Protein AF-A0A378LNE1-F1 (afdb_monomer_lite)

Foldseek 3Di:
DDDDDPPDPPPDPPVVVLVDPVLLVLLLVVLLVVQLPDDLVVLVVLLVVLVVVVCVVPPCPPCPPVVVVVLVCCSPPNPDGRSRSVLVVLQDDDPSQLSSLVSSLVVLLVVCVVDPDNDPNSVSSVVCVPDPVSSVVSSVVSSVVSVVVVVVLVVVLVVLLVVLLVVCLLQLLLDPVQLVQVQDDPVPPPGDRDDSVNSSVVSVVCSVVRPLSVQLVVVLVPDDDDPDDVSVVVNSVVSNVSSVVSSVVSVVVSVVVSVVSVVVPDDDPDDDDDD

Secondary structure (DSSP, 8-state):
------------HHHHHHTSHHHHHHHHHHHHHHHHHS-HHHHHHHHHHHHHHHHHT---TT---HHHHHHHHHHHH----HHHHHHHHHHS-STHHHHHHHHHHHHHHHHHHH-S---HHHHHHHHHHT-HHHHHHHHHHHHHHHHHHHHHHHHHHHHHHHHHHHHHHH-GGGSHHHHHHS---TT-TT--PPPHHHHHHHHHHHGGG-HHHHHHHHHHHHSPPPSSHHHHHHHHHHHHHHHHHHHHHHHHHHHHHHHHHHHTT-----PPPP-

pLDDT: mean 77.59, std 15.63, range [33.31, 95.94]

Sequence (275 aa):
MYAKNQEKVEQNSDDNYLYSNDSLVRFNRWMYKWVDSLKKQEFEKIIQKALSERQQGSWNLFSRDRYSENLYQELKYGNTSNSDILAHIFKSSDSFKPILFNILLQRMITAAYFSKNFDNDAELVIQVSSDDARIRYYSQLLSNYTKVNDQVFCNKIAELQNSQLARLIQTPETNPLYSFFNYNNESRKQAFYLPLDIVLLINQHLGPNNIYYQEAKSLIQLERWPTNENEFQTYKVCITAIVDECINKVIELTRTKVNETKKDASPYVSSPCAP

Organism: NCBI:txid28088

Structure (mmCIF, N/CA/C/O backbone):
data_AF-A0A378LNE1-F1
#
_entry.id   AF-A0A378LNE1-F1
#
loop_
_atom_site.group_PDB
_atom_site.id
_atom_site.type_symbol
_atom_site.label_atom_id
_atom_site.label_alt_id
_atom_site.label_comp_id
_atom_site.label_asym_id
_atom_site.label_entity_id
_atom_site.label_seq_id
_atom_site.pdbx_PDB_ins_code
_atom_site.Cartn_x
_atom_site.Cartn_y
_atom_site.Cartn_z
_atom_site.occupancy
_atom_site.B_iso_or_equiv
_atom_site.auth_seq_id
_atom_site.auth_comp_id
_atom_site.auth_asym_id
_atom_site.auth_atom_id
_atom_site.pdbx_PDB_model_num
ATOM 1 N N . MET A 1 1 ? 20.267 28.890 53.752 1.00 35.84 1 MET A N 1
ATOM 2 C CA . MET A 1 1 ? 20.359 29.295 52.333 1.00 35.84 1 MET A CA 1
ATOM 3 C C . MET A 1 1 ? 21.025 28.163 51.564 1.00 35.84 1 MET A C 1
ATOM 5 O O . MET A 1 1 ? 22.109 27.767 51.955 1.00 35.84 1 MET A O 1
ATOM 9 N N . TYR A 1 2 ? 20.340 27.658 50.533 1.00 35.22 2 TYR A N 1
ATOM 10 C CA . TYR A 1 2 ? 20.808 26.733 49.486 1.00 35.22 2 TYR A CA 1
ATOM 11 C C . TYR A 1 2 ? 21.272 25.317 49.877 1.00 35.22 2 TYR A C 1
ATOM 13 O O . TYR A 1 2 ? 22.451 24.999 49.857 1.00 35.22 2 TYR A O 1
ATOM 21 N N . ALA A 1 3 ? 20.295 24.427 50.056 1.00 33.31 3 ALA A N 1
ATOM 22 C CA . ALA A 1 3 ? 20.391 23.039 49.603 1.00 33.31 3 ALA A CA 1
ATOM 23 C C . ALA A 1 3 ? 19.019 22.678 49.013 1.00 33.31 3 ALA A C 1
ATOM 25 O O . ALA A 1 3 ? 18.107 22.263 49.722 1.00 33.31 3 ALA A O 1
ATOM 26 N N . LYS A 1 4 ? 18.823 23.015 47.734 1.00 39.91 4 LYS A N 1
ATOM 27 C CA . LYS A 1 4 ? 17.565 22.836 47.004 1.00 39.91 4 LYS A CA 1
ATOM 28 C C . LYS A 1 4 ? 17.721 21.609 46.106 1.00 39.91 4 LYS A C 1
ATOM 30 O O . LYS A 1 4 ? 18.468 21.660 45.139 1.00 39.91 4 LYS A O 1
ATOM 35 N N . ASN A 1 5 ? 17.022 20.545 46.483 1.00 38.69 5 ASN A N 1
ATOM 36 C CA . ASN A 1 5 ? 16.383 19.549 45.626 1.00 38.69 5 ASN A CA 1
ATOM 37 C C . ASN A 1 5 ? 17.181 19.080 44.395 1.00 38.69 5 ASN A C 1
ATOM 39 O O . ASN A 1 5 ? 16.961 19.558 43.286 1.00 38.69 5 ASN A O 1
ATOM 43 N N . GLN A 1 6 ? 18.016 18.059 44.591 1.00 35.50 6 GLN A N 1
ATOM 44 C CA . GLN A 1 6 ? 18.322 17.062 43.559 1.00 35.50 6 GLN A CA 1
ATOM 45 C C . GLN A 1 6 ? 17.554 15.767 43.864 1.00 35.50 6 GLN A C 1
ATOM 47 O O . GLN A 1 6 ? 18.133 14.696 44.014 1.00 35.50 6 GLN A O 1
ATOM 52 N N . GLU A 1 7 ? 16.231 15.871 43.989 1.00 40.12 7 GLU A N 1
ATOM 53 C CA . GLU A 1 7 ? 15.357 14.702 43.932 1.00 40.12 7 GLU A CA 1
ATOM 54 C C . GLU A 1 7 ? 14.823 14.547 42.506 1.00 40.12 7 GLU A C 1
ATOM 56 O O . GLU A 1 7 ? 14.111 15.413 42.001 1.00 40.12 7 GLU A O 1
ATOM 61 N N . LYS A 1 8 ? 15.178 13.404 41.905 1.00 43.88 8 LYS A N 1
ATOM 62 C CA . LYS A 1 8 ? 14.529 12.729 40.772 1.00 43.88 8 LYS A CA 1
ATOM 63 C C . LYS A 1 8 ? 14.415 13.503 39.454 1.00 43.88 8 LYS A C 1
ATOM 65 O O . LYS A 1 8 ? 13.377 14.062 39.123 1.00 43.88 8 LYS A O 1
ATOM 70 N N . VAL A 1 9 ? 15.431 13.322 38.611 1.00 41.44 9 VAL A N 1
ATOM 71 C CA . VAL A 1 9 ? 15.235 13.193 37.156 1.00 41.44 9 VAL A CA 1
ATOM 72 C C . VAL A 1 9 ? 15.898 11.888 36.700 1.00 41.44 9 VAL A C 1
ATOM 74 O O . VAL A 1 9 ? 16.835 11.872 35.917 1.00 41.44 9 VAL A O 1
ATOM 77 N N . GLU A 1 10 ? 15.418 10.772 37.244 1.00 38.25 10 GLU A N 1
ATOM 78 C CA . GLU A 1 10 ? 15.420 9.482 36.545 1.00 38.25 10 GLU A CA 1
ATOM 79 C C . GLU A 1 10 ? 13.995 9.292 36.014 1.00 38.25 10 GLU A C 1
ATOM 81 O O . GLU A 1 10 ? 13.195 8.541 36.561 1.00 38.25 10 GLU A O 1
ATOM 86 N N . GLN A 1 11 ? 13.623 10.081 35.005 1.00 42.66 11 GLN A N 1
ATOM 87 C CA . GLN A 1 11 ? 12.441 9.804 34.194 1.00 42.66 11 GLN A CA 1
ATOM 88 C C . GLN A 1 11 ? 12.897 9.018 32.963 1.00 42.66 11 GLN A C 1
ATOM 90 O O . GLN A 1 11 ? 13.347 9.582 31.971 1.00 42.66 11 GLN A O 1
ATOM 95 N N . ASN A 1 12 ? 12.817 7.696 33.127 1.00 44.62 12 ASN A N 1
ATOM 96 C CA . ASN A 1 12 ? 12.461 6.674 32.144 1.00 44.62 12 ASN A CA 1
ATOM 97 C C . ASN A 1 12 ? 13.138 6.725 30.765 1.00 44.62 12 ASN A C 1
ATOM 99 O O . ASN A 1 12 ? 12.618 7.310 29.816 1.00 44.62 12 ASN A O 1
ATOM 103 N N . SER A 1 13 ? 14.199 5.930 30.597 1.00 53.12 13 SER A N 1
ATOM 104 C CA . SER A 1 13 ? 14.623 5.442 29.274 1.00 53.12 13 SER A CA 1
ATOM 105 C C . SER A 1 13 ? 13.501 4.704 28.524 1.00 53.12 13 SER A C 1
ATOM 107 O O . SER A 1 13 ? 13.498 4.702 27.295 1.00 53.12 13 SER A O 1
ATOM 109 N N . ASP A 1 14 ? 12.536 4.130 29.252 1.00 57.53 14 ASP A N 1
ATOM 110 C CA . ASP A 1 14 ? 11.407 3.371 28.697 1.00 57.53 14 ASP A CA 1
ATOM 111 C C . ASP A 1 14 ? 10.360 4.244 27.993 1.00 57.53 14 ASP A C 1
ATOM 113 O O . ASP A 1 14 ? 9.756 3.810 27.011 1.00 57.53 14 ASP A O 1
ATOM 117 N N . ASP A 1 15 ? 10.177 5.502 28.405 1.00 57.69 15 ASP A N 1
ATOM 118 C CA . ASP A 1 15 ? 9.171 6.368 27.778 1.00 57.69 15 ASP A CA 1
ATOM 119 C C . ASP A 1 15 ? 9.599 6.806 26.368 1.00 57.69 15 ASP A C 1
ATOM 121 O O . ASP A 1 15 ? 8.754 6.944 25.486 1.00 57.69 15 ASP A O 1
ATOM 125 N N . ASN A 1 16 ? 10.904 6.931 26.095 1.00 64.38 16 ASN A N 1
ATOM 126 C CA . ASN A 1 16 ? 11.405 7.247 24.751 1.00 64.38 16 ASN A CA 1
ATOM 127 C C . ASN A 1 16 ? 11.124 6.135 23.728 1.00 64.38 16 ASN A C 1
ATOM 129 O O . ASN A 1 16 ? 10.963 6.422 22.540 1.00 64.38 16 ASN A O 1
ATOM 133 N N . TYR A 1 17 ? 11.030 4.876 24.166 1.00 76.12 17 TYR A N 1
ATOM 134 C CA . TYR A 1 17 ? 10.716 3.759 23.276 1.00 76.12 17 TYR A CA 1
ATOM 135 C C . TYR A 1 17 ? 9.294 3.870 22.702 1.00 76.12 17 TYR A C 1
ATOM 137 O O . TYR A 1 17 ? 9.072 3.580 21.523 1.00 76.12 17 TYR A O 1
ATOM 145 N N . LEU A 1 18 ? 8.340 4.369 23.493 1.00 76.12 18 LEU A N 1
ATOM 146 C CA . LEU A 1 18 ? 6.934 4.527 23.105 1.00 76.12 18 LEU A CA 1
ATOM 147 C C . LEU A 1 18 ? 6.689 5.610 22.052 1.00 76.12 18 LEU A C 1
ATOM 149 O O . LEU A 1 18 ? 5.707 5.531 21.316 1.00 76.12 18 LEU A O 1
ATOM 153 N N . TYR A 1 19 ? 7.576 6.598 21.953 1.00 79.44 19 TYR A N 1
ATOM 154 C CA . TYR A 1 19 ? 7.520 7.648 20.931 1.00 79.44 19 TYR A CA 1
ATOM 155 C C . TYR A 1 19 ? 8.411 7.340 19.717 1.00 79.44 19 TYR A C 1
ATOM 157 O O . TYR A 1 19 ? 8.556 8.173 18.822 1.00 79.44 19 TYR A O 1
ATOM 165 N N . SER A 1 20 ? 9.026 6.153 19.666 1.00 80.25 20 SER A N 1
ATOM 166 C CA . SER A 1 20 ? 9.874 5.757 18.542 1.00 80.25 20 SER A CA 1
ATOM 167 C C . SER A 1 20 ? 9.055 5.458 17.281 1.00 80.25 20 SER A C 1
ATOM 169 O O . SER A 1 20 ? 7.924 4.968 17.339 1.00 80.25 20 SER A O 1
ATOM 171 N N . ASN A 1 21 ? 9.659 5.692 16.110 1.00 75.00 21 ASN A N 1
ATOM 172 C CA . ASN A 1 21 ? 9.055 5.324 14.826 1.00 75.00 21 ASN A CA 1
ATOM 173 C C . ASN A 1 21 ? 8.733 3.822 14.738 1.00 75.00 21 ASN A C 1
ATOM 175 O O . ASN A 1 21 ? 7.751 3.458 14.097 1.00 75.00 21 ASN A O 1
ATOM 179 N N . ASP A 1 22 ? 9.528 2.958 15.378 1.00 77.62 22 ASP A N 1
ATOM 180 C CA . ASP A 1 22 ? 9.291 1.510 15.388 1.00 77.62 22 ASP A CA 1
ATOM 181 C C . ASP A 1 22 ? 7.998 1.156 16.134 1.00 77.62 22 ASP A C 1
ATOM 183 O O . ASP A 1 22 ? 7.109 0.526 15.559 1.00 77.62 22 ASP A O 1
ATOM 187 N N . SER A 1 23 ? 7.838 1.651 17.365 1.00 80.06 23 SER A N 1
ATOM 188 C CA . SER A 1 23 ? 6.616 1.470 18.160 1.00 80.06 23 SER A CA 1
ATOM 189 C C . SER A 1 23 ? 5.383 1.979 17.415 1.00 80.06 23 SER A C 1
ATOM 191 O O . SER A 1 23 ? 4.369 1.291 17.331 1.00 80.06 23 SER A O 1
ATOM 193 N N . LEU A 1 24 ? 5.484 3.135 16.759 1.00 80.88 24 LEU A N 1
ATOM 194 C CA . LEU A 1 24 ? 4.396 3.683 15.950 1.00 80.88 24 LEU A CA 1
ATOM 195 C C . LEU A 1 24 ? 4.007 2.778 14.775 1.00 80.88 24 LEU A C 1
ATOM 197 O O . LEU A 1 24 ? 2.823 2.509 14.558 1.00 80.88 24 LEU A O 1
ATOM 201 N N . VAL A 1 25 ? 4.990 2.296 14.010 1.00 79.81 25 VAL A N 1
ATOM 202 C CA . VAL A 1 25 ? 4.751 1.388 12.879 1.00 79.81 25 VAL A CA 1
ATOM 203 C C . VAL A 1 25 ? 4.131 0.081 13.362 1.00 79.81 25 VAL A C 1
ATOM 205 O O . VAL A 1 25 ? 3.188 -0.410 12.735 1.00 79.81 25 VAL A O 1
ATOM 208 N N . ARG A 1 26 ? 4.625 -0.468 14.476 1.00 82.94 26 ARG A N 1
ATOM 209 C CA . ARG A 1 26 ? 4.098 -1.691 15.088 1.00 82.94 26 ARG A CA 1
ATOM 210 C C . ARG A 1 26 ? 2.657 -1.514 15.552 1.00 82.94 26 ARG A C 1
ATOM 212 O O . ARG A 1 26 ? 1.804 -2.296 15.140 1.00 82.94 26 ARG A O 1
ATOM 219 N N . PHE A 1 27 ? 2.366 -0.451 16.302 1.00 87.50 27 PHE A N 1
ATOM 220 C CA . PHE A 1 27 ? 1.011 -0.133 16.751 1.00 87.50 27 PHE A CA 1
ATOM 221 C C . PHE A 1 27 ? 0.046 0.008 15.572 1.00 87.50 27 PHE A C 1
ATOM 223 O O . PHE A 1 27 ? -1.009 -0.624 15.559 1.00 87.50 27 PHE A O 1
ATOM 230 N N . ASN A 1 28 ? 0.415 0.792 14.551 1.00 85.62 28 ASN A N 1
ATOM 231 C CA . ASN A 1 28 ? -0.436 0.991 13.379 1.00 85.62 28 ASN A CA 1
ATOM 232 C C . ASN A 1 28 ? -0.689 -0.336 12.664 1.00 85.62 28 ASN A C 1
ATOM 234 O O . ASN A 1 28 ? -1.840 -0.691 12.419 1.00 85.62 28 ASN A O 1
ATOM 238 N N . ARG A 1 29 ? 0.368 -1.107 12.379 1.00 84.00 29 ARG A N 1
ATOM 239 C CA . ARG A 1 29 ? 0.248 -2.418 11.731 1.00 84.00 29 ARG A CA 1
ATOM 240 C C . ARG A 1 29 ? -0.680 -3.343 12.511 1.00 84.00 29 ARG A C 1
ATOM 242 O O . ARG A 1 29 ? -1.535 -3.989 11.906 1.00 84.00 29 ARG A O 1
ATOM 249 N N . TRP A 1 30 ? -0.524 -3.399 13.829 1.00 86.69 30 TRP A N 1
ATOM 250 C CA . TRP A 1 30 ? -1.353 -4.236 14.682 1.00 86.69 30 TRP A CA 1
ATOM 251 C C . TRP A 1 30 ? -2.811 -3.774 14.684 1.00 86.69 30 TRP A C 1
ATOM 253 O O . TRP A 1 30 ? -3.699 -4.595 14.486 1.00 86.69 30 TRP A O 1
ATOM 263 N N . MET A 1 31 ? -3.071 -2.468 14.797 1.00 90.06 31 MET A N 1
ATOM 264 C CA . MET A 1 31 ? -4.424 -1.912 14.739 1.00 90.06 31 MET A CA 1
ATOM 265 C C . MET A 1 31 ? -5.120 -2.226 13.411 1.00 90.06 31 MET A C 1
ATOM 267 O O . MET A 1 31 ? -6.247 -2.715 13.421 1.00 90.06 31 MET A O 1
ATOM 271 N N . TYR A 1 32 ? -4.461 -1.984 12.272 1.00 89.44 32 TYR A N 1
ATOM 272 C CA . TYR A 1 32 ? -5.035 -2.287 10.957 1.00 89.44 32 TYR A CA 1
ATOM 273 C C . TYR A 1 32 ? -5.300 -3.787 10.797 1.00 89.44 32 TYR A C 1
ATOM 275 O O . TYR A 1 32 ? -6.385 -4.165 10.366 1.00 89.44 32 TYR A O 1
ATOM 283 N N . LYS A 1 33 ? -4.361 -4.643 11.219 1.00 88.62 33 LYS A N 1
ATOM 284 C CA . LYS A 1 33 ? -4.537 -6.102 11.211 1.00 88.62 33 LYS A CA 1
ATOM 285 C C . LYS A 1 33 ? -5.692 -6.551 12.113 1.00 88.62 33 LYS A C 1
ATOM 287 O O . LYS A 1 33 ? -6.466 -7.422 11.729 1.00 88.62 33 LYS A O 1
ATOM 292 N N . TRP A 1 34 ? -5.816 -5.968 13.304 1.00 91.94 34 TRP A N 1
ATOM 293 C CA . TRP A 1 34 ? -6.891 -6.275 14.242 1.00 91.94 34 TRP A CA 1
ATOM 294 C C . TRP A 1 34 ? -8.250 -5.868 13.667 1.00 91.94 34 TRP A C 1
ATOM 296 O O . TRP A 1 34 ? -9.170 -6.681 13.663 1.00 91.94 34 TRP A O 1
ATOM 306 N N . VAL A 1 35 ? -8.362 -4.665 13.099 1.00 93.25 35 VAL A N 1
ATOM 307 C CA . VAL A 1 35 ? -9.586 -4.205 12.425 1.00 93.25 35 VAL A CA 1
ATOM 308 C C . VAL A 1 35 ? -9.959 -5.112 11.249 1.00 93.25 35 VAL A C 1
ATOM 310 O O . VAL A 1 35 ? -11.132 -5.453 11.091 1.00 93.25 35 VAL A O 1
ATOM 313 N N . ASP A 1 36 ? -8.981 -5.560 10.462 1.00 92.56 36 ASP A N 1
ATOM 314 C CA . ASP A 1 36 ? -9.221 -6.465 9.333 1.00 92.56 36 ASP A CA 1
ATOM 315 C C . ASP A 1 36 ? -9.675 -7.868 9.761 1.00 92.56 36 ASP A C 1
ATOM 317 O O . ASP A 1 36 ? -10.407 -8.543 9.043 1.00 92.56 36 ASP A O 1
ATOM 321 N N . SER A 1 37 ? -9.315 -8.284 10.979 1.00 92.31 37 SER A N 1
ATOM 322 C CA . SER A 1 37 ? -9.776 -9.547 11.564 1.00 92.31 37 SER A CA 1
ATOM 323 C C . SER A 1 37 ? -11.231 -9.519 12.053 1.00 92.31 37 SER A C 1
ATOM 325 O O . SER A 1 37 ? -11.820 -10.577 12.290 1.00 92.31 37 SER A O 1
ATOM 327 N N . LEU A 1 38 ? -11.828 -8.331 12.213 1.00 93.50 38 LEU A N 1
ATOM 328 C CA . LEU A 1 38 ? -13.213 -8.190 12.658 1.00 93.50 38 LEU A CA 1
ATOM 329 C C . LEU A 1 38 ? -14.190 -8.609 11.561 1.00 93.50 38 LEU A C 1
ATOM 331 O O . LEU A 1 38 ? -13.992 -8.340 10.373 1.00 93.50 38 LEU A O 1
ATOM 335 N N . LYS A 1 39 ? -15.341 -9.163 11.956 1.00 94.75 39 LYS A N 1
ATOM 336 C CA . LYS A 1 39 ? -16.454 -9.286 11.008 1.00 94.75 39 LYS A CA 1
ATOM 337 C C . LYS A 1 39 ? -16.884 -7.886 10.574 1.00 94.75 39 LYS A C 1
ATOM 339 O O . LYS A 1 39 ? -17.017 -6.994 11.409 1.00 94.75 39 LYS A O 1
ATOM 344 N N . LYS A 1 40 ? -17.196 -7.708 9.288 1.00 90.81 40 LYS A N 1
ATOM 345 C CA . LYS A 1 40 ? -17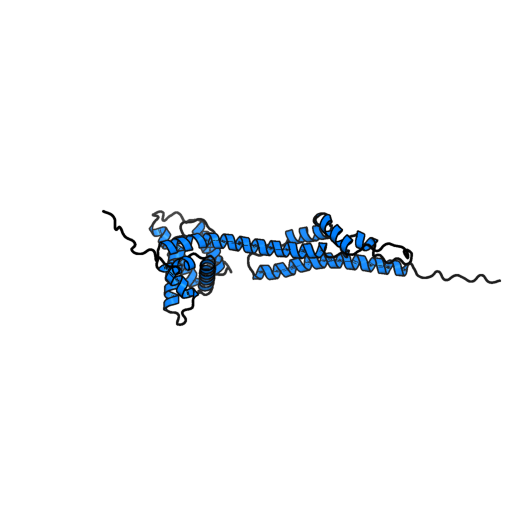.600 -6.407 8.725 1.00 90.81 40 LYS A CA 1
ATOM 346 C C . LYS A 1 40 ? -18.710 -5.713 9.534 1.00 90.81 40 LYS A C 1
ATOM 348 O O . LYS A 1 40 ? -18.592 -4.543 9.875 1.00 90.81 40 LYS A O 1
ATOM 353 N N . GLN A 1 41 ? -19.720 -6.471 9.969 1.00 92.00 41 GLN A N 1
ATOM 354 C CA . GLN A 1 41 ? -20.815 -5.978 10.822 1.00 92.00 41 GLN A CA 1
ATOM 355 C C . GLN A 1 41 ? -20.358 -5.480 12.207 1.00 92.00 41 GLN A C 1
ATOM 357 O O . GLN A 1 41 ? -20.987 -4.602 12.795 1.00 92.00 41 GLN A O 1
ATOM 362 N N . GLU A 1 42 ? -19.304 -6.061 12.780 1.00 94.56 42 GLU A N 1
ATOM 363 C CA . GLU A 1 42 ? -18.754 -5.620 14.068 1.00 94.56 42 GLU A CA 1
ATOM 364 C C . GLU A 1 42 ? -17.996 -4.305 13.906 1.00 94.56 42 GLU A C 1
ATOM 366 O O . GLU A 1 42 ? -18.169 -3.394 14.718 1.00 94.56 42 GLU A O 1
ATOM 371 N N . PHE A 1 43 ? -17.223 -4.177 12.826 1.00 94.81 43 PHE A N 1
ATOM 372 C CA . PHE A 1 43 ? -16.532 -2.937 12.497 1.00 94.81 43 PHE A CA 1
ATOM 373 C C . PHE A 1 43 ? -17.513 -1.804 12.146 1.00 94.81 43 PHE A C 1
ATOM 375 O O . PHE A 1 43 ? -17.387 -0.694 12.664 1.00 94.81 43 PHE A O 1
ATOM 382 N N . GLU A 1 44 ? -18.572 -2.098 11.388 1.00 91.88 44 GLU A N 1
ATOM 383 C CA . GLU A 1 44 ? -19.682 -1.169 11.130 1.00 91.88 44 GLU A CA 1
ATOM 384 C C . GLU A 1 44 ? -20.304 -0.633 12.426 1.00 91.88 44 GLU A C 1
ATOM 386 O O . GLU A 1 44 ? -20.521 0.571 12.555 1.00 91.88 44 GLU A O 1
ATOM 391 N N . LYS A 1 45 ? -20.543 -1.497 13.423 1.00 93.31 45 LYS A N 1
ATOM 392 C CA . LYS A 1 45 ? -21.070 -1.075 14.734 1.00 93.31 45 LYS A CA 1
ATOM 393 C C . LYS A 1 45 ? -20.114 -0.141 15.473 1.00 93.31 45 LYS A C 1
ATOM 395 O O . LYS A 1 45 ? -20.572 0.766 16.168 1.00 93.31 45 LYS A O 1
ATOM 400 N N . ILE A 1 46 ? -18.802 -0.347 15.346 1.00 94.94 46 ILE A N 1
ATOM 401 C CA . ILE A 1 46 ? -17.792 0.550 15.926 1.00 94.94 46 ILE A CA 1
ATOM 402 C C . ILE A 1 46 ? -17.880 1.936 15.276 1.00 94.94 46 ILE A C 1
ATOM 404 O O . ILE A 1 46 ? -17.952 2.939 15.987 1.00 94.94 46 ILE A O 1
ATOM 408 N N . ILE A 1 47 ? -17.953 1.989 13.945 1.00 92.12 47 ILE A N 1
ATOM 409 C CA . ILE A 1 47 ? -18.097 3.238 13.187 1.00 92.12 47 ILE A CA 1
ATOM 410 C C . ILE A 1 47 ? -19.407 3.950 13.545 1.00 92.12 47 ILE A C 1
ATOM 412 O O . ILE A 1 47 ? -19.398 5.143 13.838 1.00 92.12 47 ILE A O 1
ATOM 416 N N . GLN A 1 48 ? -20.531 3.229 13.580 1.00 89.81 48 GLN A N 1
ATOM 417 C CA . GLN A 1 48 ? -21.837 3.785 13.951 1.00 89.81 48 GLN A CA 1
ATOM 418 C C . GLN A 1 48 ? -21.829 4.361 15.367 1.00 89.81 48 GLN A C 1
ATOM 420 O O . GLN A 1 48 ? -22.350 5.455 15.588 1.00 89.81 48 GLN A O 1
ATOM 425 N N . LYS A 1 49 ? -21.193 3.666 16.319 1.00 92.81 49 LYS A N 1
ATOM 426 C CA . LYS A 1 49 ? -21.013 4.180 17.678 1.00 92.81 49 LYS A CA 1
ATOM 427 C C . LYS A 1 49 ? -20.240 5.501 17.659 1.00 92.81 49 LYS A C 1
ATOM 429 O O . LYS A 1 49 ? -20.717 6.482 18.224 1.00 92.81 49 LYS A O 1
ATOM 434 N N . ALA A 1 50 ? -19.115 5.556 16.950 1.00 91.81 50 ALA A N 1
ATOM 435 C CA . ALA A 1 50 ? -18.320 6.774 16.821 1.00 91.81 50 ALA A CA 1
ATOM 436 C C . ALA A 1 50 ? -19.117 7.932 16.186 1.00 91.81 50 ALA A C 1
ATOM 438 O O . ALA A 1 50 ? -19.022 9.077 16.629 1.00 91.81 50 ALA A O 1
ATOM 439 N N . LEU A 1 51 ? -19.945 7.642 15.175 1.00 87.94 51 LEU A N 1
ATOM 440 C CA . LEU A 1 51 ? -20.799 8.642 14.529 1.00 87.94 51 LEU A CA 1
ATOM 441 C C . LEU A 1 51 ? -21.867 9.165 15.495 1.00 87.94 51 LEU A C 1
ATOM 443 O O . LEU A 1 51 ? -22.124 10.368 15.527 1.00 87.94 51 LEU A O 1
ATOM 447 N N . SER A 1 52 ? -22.451 8.283 16.310 1.00 86.25 52 SER A N 1
ATOM 448 C CA . SER A 1 52 ? -23.443 8.669 17.316 1.00 86.25 52 SER A CA 1
ATOM 449 C C . SER A 1 52 ? -22.849 9.567 18.409 1.00 86.25 52 SER A C 1
ATOM 451 O O . SER A 1 52 ? -23.454 10.578 18.757 1.00 86.25 52 SER A O 1
ATOM 453 N N . GLU A 1 53 ? -21.632 9.277 18.883 1.00 89.25 53 GLU A N 1
ATOM 454 C CA . GLU A 1 53 ? -20.936 10.104 19.881 1.00 89.25 53 GLU A CA 1
ATOM 455 C C . GLU A 1 53 ? -20.570 11.485 19.320 1.00 89.25 53 GLU A C 1
ATOM 457 O O . GLU A 1 53 ? -20.722 12.495 20.005 1.00 89.25 53 GLU A O 1
ATOM 462 N N . ARG A 1 54 ? -20.182 11.561 18.039 1.00 84.31 54 ARG A N 1
ATOM 463 C CA . ARG A 1 54 ? -19.958 12.842 17.348 1.00 84.31 54 ARG A CA 1
ATOM 464 C C . ARG A 1 54 ? -21.230 13.698 17.302 1.00 84.31 54 ARG A C 1
ATOM 466 O O . ARG A 1 54 ? -21.149 14.916 17.456 1.00 84.31 54 ARG A O 1
ATOM 473 N N . GLN A 1 55 ? -22.392 13.082 17.080 1.00 75.69 55 GLN A N 1
ATOM 474 C CA . GLN A 1 55 ? -23.678 13.784 16.981 1.00 75.69 55 GLN A CA 1
ATOM 475 C C . GLN A 1 55 ? -24.222 14.239 18.341 1.00 75.69 55 GLN A C 1
ATOM 477 O O . GLN A 1 55 ? -24.852 15.288 18.409 1.00 75.69 55 GLN A O 1
ATOM 482 N N . GLN A 1 56 ? -23.934 13.529 19.437 1.00 69.44 56 GLN A N 1
ATOM 483 C CA . GLN A 1 56 ? -24.391 13.921 20.781 1.00 69.44 56 GLN A CA 1
ATOM 484 C C . GLN A 1 56 ? -23.858 15.293 21.243 1.00 69.44 56 GLN A C 1
ATOM 486 O O . GLN A 1 56 ? -24.479 15.934 22.087 1.00 69.44 56 GLN A O 1
ATOM 491 N N . GLY A 1 57 ? -22.757 15.785 20.660 1.00 57.56 57 GLY A N 1
ATOM 492 C CA . GLY A 1 57 ? -22.235 17.138 20.897 1.00 57.56 57 GLY A CA 1
ATOM 493 C C . GLY A 1 57 ? -22.747 18.218 19.932 1.00 57.56 57 GLY A C 1
ATOM 494 O O . GLY A 1 57 ? -22.423 19.391 20.106 1.00 57.56 57 GLY A O 1
ATOM 495 N N . SER A 1 58 ? -23.525 17.856 18.906 1.00 54.53 58 SER A N 1
ATOM 496 C CA . SER A 1 58 ? -23.992 18.763 17.853 1.00 54.53 58 SER A CA 1
ATOM 497 C C . SER A 1 58 ? -25.506 18.643 17.694 1.00 54.53 58 SER A C 1
ATOM 499 O O . SER A 1 58 ? -26.012 17.715 17.074 1.00 54.53 58 SER A O 1
ATOM 501 N N . TRP A 1 59 ? -26.251 19.615 18.220 1.00 42.69 59 TRP A N 1
ATOM 502 C CA . TRP A 1 59 ? -27.722 19.667 18.176 1.00 42.69 59 TRP A CA 1
ATOM 503 C C . TRP A 1 59 ? -28.336 19.801 16.761 1.00 42.69 59 TRP A C 1
ATOM 505 O O . TRP A 1 59 ? -29.540 20.008 16.624 1.00 42.69 59 TRP A O 1
ATOM 515 N N . ASN A 1 60 ? -27.553 19.643 15.691 1.00 49.94 60 ASN A N 1
ATOM 516 C CA . ASN A 1 60 ? -28.036 19.681 14.313 1.00 49.94 60 ASN A CA 1
ATOM 517 C C . ASN A 1 60 ? -28.425 18.279 13.817 1.00 49.94 60 ASN A C 1
ATOM 519 O O . ASN A 1 60 ? -27.758 17.676 12.981 1.00 49.94 60 ASN A O 1
ATOM 523 N N . LEU A 1 61 ? -29.580 17.802 14.286 1.00 43.44 61 LEU A N 1
ATOM 524 C CA . LEU A 1 61 ? -30.242 16.550 13.876 1.00 43.44 61 LEU A CA 1
ATOM 525 C C . LEU A 1 61 ? -30.619 16.470 12.377 1.00 43.44 61 LEU A C 1
ATOM 527 O O . LEU A 1 61 ? -31.059 15.420 11.916 1.00 43.44 61 LEU A O 1
ATOM 531 N N . PHE A 1 62 ? -30.436 17.548 11.605 1.00 41.25 62 PHE A N 1
ATOM 532 C CA . PHE A 1 62 ? -30.834 17.632 10.192 1.00 41.25 62 PHE A CA 1
ATOM 533 C C . PHE A 1 62 ? -29.682 17.831 9.202 1.00 41.25 62 PHE A C 1
ATOM 535 O O . PHE A 1 62 ? -29.901 17.729 7.994 1.00 41.25 62 PHE A O 1
ATOM 542 N N . SER A 1 63 ? -28.446 18.053 9.658 1.00 48.34 63 SER A N 1
ATOM 543 C CA . SER A 1 63 ? -27.297 18.013 8.752 1.00 48.34 63 SER A CA 1
ATOM 544 C C . SER A 1 63 ? -26.860 16.563 8.594 1.00 48.34 63 SER A C 1
ATOM 546 O O . SER A 1 63 ? -25.945 16.094 9.270 1.00 48.34 63 SER A O 1
ATOM 548 N N . ARG A 1 64 ? -27.550 15.839 7.711 1.00 54.59 64 ARG A N 1
ATOM 549 C CA . ARG A 1 64 ? -27.089 14.563 7.162 1.00 54.59 64 ARG A CA 1
ATOM 550 C C . ARG A 1 64 ? -25.775 14.852 6.428 1.00 54.59 64 ARG A C 1
ATOM 552 O O . ARG A 1 64 ? -25.774 15.258 5.269 1.00 54.59 64 ARG A O 1
ATOM 559 N N . ASP A 1 65 ? -24.673 14.811 7.174 1.00 68.25 65 ASP A N 1
ATOM 560 C CA . ASP A 1 65 ? -23.341 15.173 6.698 1.00 68.25 65 ASP A CA 1
ATOM 561 C C . ASP A 1 65 ? -23.018 14.259 5.512 1.00 68.25 65 ASP A C 1
ATOM 563 O O . ASP A 1 65 ? -23.077 13.033 5.649 1.00 68.25 65 ASP A O 1
ATOM 567 N N . ARG A 1 66 ? -22.720 14.834 4.338 1.00 66.62 66 ARG A N 1
ATOM 568 C CA . ARG A 1 66 ? -22.399 14.066 3.119 1.00 66.62 66 ARG A CA 1
ATOM 569 C C . ARG A 1 66 ? -21.282 13.055 3.372 1.00 66.62 66 ARG A C 1
ATOM 571 O O . ARG A 1 66 ? -21.271 12.000 2.747 1.00 66.62 66 ARG A O 1
ATOM 578 N N . TYR A 1 67 ? -20.392 13.359 4.318 1.00 71.69 67 TYR A N 1
ATOM 579 C CA . TYR A 1 67 ? -19.369 12.435 4.788 1.00 71.69 67 TYR A CA 1
ATOM 580 C C . TYR A 1 67 ? -19.959 11.125 5.331 1.00 71.69 67 TYR A C 1
ATOM 582 O O . TYR A 1 67 ? -19.535 10.047 4.928 1.00 71.69 67 TYR A O 1
ATOM 590 N N . SER A 1 68 ? -20.977 11.209 6.195 1.00 72.38 68 SER A N 1
ATOM 591 C CA . SER A 1 68 ? -21.626 10.024 6.763 1.00 72.38 68 SER A CA 1
ATOM 592 C C . SER A 1 68 ? -22.316 9.183 5.691 1.00 72.38 68 SER A C 1
ATOM 594 O O . SER A 1 68 ? -22.193 7.964 5.711 1.00 72.38 68 SER A O 1
ATOM 596 N N . GLU A 1 69 ? -22.970 9.817 4.712 1.00 74.81 69 GLU A N 1
ATOM 597 C CA . GLU A 1 69 ? -23.642 9.105 3.621 1.00 74.81 69 GLU A CA 1
ATOM 598 C C . GLU A 1 69 ? -22.636 8.342 2.748 1.00 74.81 69 GLU A C 1
ATOM 600 O O . GLU A 1 69 ? -22.838 7.157 2.495 1.00 74.81 69 GLU A O 1
ATOM 605 N N . ASN A 1 70 ? -21.523 8.975 2.357 1.00 79.00 70 ASN A N 1
ATOM 606 C CA . ASN A 1 70 ? -20.460 8.316 1.590 1.00 79.00 70 ASN A CA 1
ATOM 607 C C . ASN A 1 70 ? -19.869 7.126 2.358 1.00 79.00 70 ASN A C 1
ATOM 609 O O . ASN A 1 70 ? -19.726 6.042 1.795 1.00 79.00 70 ASN A O 1
ATOM 613 N N . LEU A 1 71 ? -19.617 7.299 3.658 1.00 80.81 71 LEU A N 1
ATOM 614 C CA . LEU A 1 71 ? -19.108 6.235 4.518 1.00 80.81 71 LEU A CA 1
ATOM 615 C C . LEU A 1 71 ? -20.080 5.047 4.600 1.00 80.81 71 LEU A C 1
ATOM 617 O O . LEU A 1 71 ? -19.669 3.892 4.515 1.00 80.81 71 LEU A O 1
ATOM 621 N N . TYR A 1 72 ? -21.384 5.311 4.726 1.00 79.38 72 TYR A N 1
ATOM 622 C CA . TYR A 1 72 ? -22.399 4.256 4.732 1.00 79.38 72 TYR A CA 1
ATOM 623 C C . TYR A 1 72 ? -22.471 3.503 3.403 1.00 79.38 72 TYR A C 1
ATOM 625 O O . TYR A 1 72 ? -22.703 2.294 3.409 1.00 79.38 72 TYR A O 1
ATOM 633 N N . GLN A 1 73 ? -22.270 4.184 2.273 1.00 79.56 73 GLN A N 1
ATOM 634 C CA . GLN A 1 73 ? -22.230 3.531 0.963 1.00 79.56 73 GLN A CA 1
ATOM 635 C C . GLN A 1 73 ? -21.007 2.614 0.834 1.00 79.56 73 GLN A C 1
ATOM 637 O O . GLN A 1 73 ? -21.155 1.473 0.392 1.00 79.56 73 GLN A O 1
ATOM 642 N N . GLU A 1 74 ? -19.830 3.061 1.282 1.00 77.12 74 GLU A N 1
ATOM 643 C CA . GLU A 1 74 ? -18.611 2.239 1.301 1.00 77.12 74 GLU A CA 1
ATOM 644 C C . GLU A 1 74 ? -18.763 1.005 2.199 1.00 77.12 74 GLU A C 1
ATOM 646 O O . GLU A 1 74 ? -18.429 -0.108 1.788 1.00 77.12 74 GLU A O 1
ATOM 651 N N . LEU A 1 75 ? -19.351 1.168 3.388 1.00 78.44 75 LEU A N 1
ATOM 652 C CA . LEU A 1 75 ? -19.640 0.050 4.287 1.00 78.44 75 LEU A CA 1
ATOM 653 C C . LEU A 1 75 ? -20.624 -0.937 3.648 1.00 78.44 75 LEU A C 1
ATOM 655 O O . LEU A 1 75 ? -20.356 -2.135 3.592 1.00 78.44 75 LEU A O 1
ATOM 659 N N . LYS A 1 76 ? -21.737 -0.446 3.098 1.00 77.31 76 LYS A N 1
ATOM 660 C CA . LYS A 1 76 ? -22.836 -1.302 2.638 1.00 77.31 76 LYS A CA 1
ATOM 661 C C . LYS A 1 76 ? -22.555 -2.020 1.317 1.00 77.31 76 LYS A C 1
ATOM 663 O O . LYS A 1 76 ? -22.999 -3.154 1.150 1.00 77.31 76 LYS A O 1
ATOM 668 N N . TYR A 1 77 ? -21.848 -1.379 0.388 1.00 73.50 77 TYR A N 1
ATOM 669 C CA . TYR A 1 77 ? -21.701 -1.881 -0.985 1.00 73.50 77 TYR A CA 1
ATOM 670 C C . TYR A 1 77 ? -20.249 -2.067 -1.437 1.00 73.50 77 TYR A C 1
ATOM 672 O O . TYR A 1 77 ? -20.019 -2.643 -2.499 1.00 73.50 77 TYR A O 1
ATOM 680 N N . GLY A 1 78 ? -19.261 -1.627 -0.654 1.00 69.25 78 GLY A N 1
ATOM 681 C CA . GLY A 1 78 ? -17.853 -1.832 -0.982 1.00 69.25 78 GLY A CA 1
ATOM 682 C C . GLY A 1 78 ? -17.412 -3.280 -0.765 1.00 69.25 78 GLY A C 1
ATOM 683 O O . GLY A 1 78 ? -17.658 -3.858 0.295 1.00 69.25 78 GLY A O 1
ATOM 684 N N . ASN A 1 79 ? -16.685 -3.850 -1.732 1.00 77.25 79 ASN A N 1
ATOM 685 C CA . ASN A 1 79 ? -15.888 -5.074 -1.540 1.00 77.25 79 ASN A CA 1
ATOM 686 C C . ASN A 1 79 ? -14.542 -4.783 -0.836 1.00 77.25 79 ASN A C 1
ATOM 688 O O . ASN A 1 79 ? -13.575 -5.527 -0.965 1.00 77.25 79 ASN A O 1
ATOM 692 N N . THR A 1 80 ? -14.468 -3.642 -0.155 1.00 83.81 80 THR A N 1
ATOM 693 C CA . THR A 1 80 ? -13.289 -3.091 0.504 1.00 83.81 80 THR A CA 1
ATOM 694 C C . THR A 1 80 ? -13.077 -3.780 1.850 1.00 83.81 80 THR A C 1
ATOM 696 O O . THR A 1 80 ? -14.052 -4.085 2.548 1.00 83.81 80 THR A O 1
ATOM 699 N N . SER A 1 81 ? -11.821 -4.019 2.224 1.00 88.88 81 SER A N 1
ATOM 700 C CA . SER A 1 81 ? -11.495 -4.595 3.529 1.00 88.88 81 SER A CA 1
ATOM 701 C C . SER A 1 81 ? -11.776 -3.594 4.661 1.00 88.88 81 SER A C 1
ATOM 703 O O . SER A 1 81 ? -11.915 -2.386 4.427 1.00 88.88 81 SER A O 1
ATOM 705 N N . ASN A 1 82 ? -11.852 -4.062 5.911 1.00 91.75 82 ASN A N 1
ATOM 706 C CA . ASN A 1 82 ? -12.066 -3.143 7.034 1.00 91.75 82 ASN A CA 1
ATOM 707 C C . ASN A 1 82 ? -10.853 -2.219 7.219 1.00 91.75 82 ASN A C 1
ATOM 709 O O . ASN A 1 82 ? -11.024 -1.053 7.577 1.00 91.75 82 ASN A O 1
ATOM 713 N N . SER A 1 83 ? -9.636 -2.721 6.968 1.00 88.56 83 SER A N 1
ATOM 714 C CA . SER A 1 83 ? -8.419 -1.906 7.037 1.00 88.56 83 SER A CA 1
ATOM 715 C C . SER A 1 83 ? -8.430 -0.765 6.023 1.00 88.56 83 SER A C 1
ATOM 717 O O . SER A 1 83 ? -8.031 0.349 6.359 1.00 88.56 83 SER A O 1
ATOM 719 N N . ASP A 1 84 ? -8.926 -1.013 4.811 1.00 84.69 84 ASP A N 1
ATOM 720 C CA . ASP A 1 84 ? -8.996 -0.006 3.751 1.00 84.69 84 ASP A CA 1
ATOM 721 C C . ASP A 1 84 ? -10.032 1.074 4.080 1.00 84.69 84 ASP A C 1
ATOM 723 O O . ASP A 1 84 ? -9.767 2.269 3.937 1.00 84.69 84 ASP A O 1
ATOM 727 N N . ILE A 1 85 ? -11.188 0.665 4.613 1.00 88.50 85 ILE A N 1
ATOM 728 C CA . ILE A 1 85 ? -12.217 1.588 5.110 1.00 88.50 85 ILE A CA 1
ATOM 729 C C . ILE A 1 85 ? -11.652 2.445 6.251 1.00 88.50 85 ILE A C 1
ATOM 731 O O . ILE A 1 85 ? -11.839 3.663 6.277 1.00 88.50 85 ILE A O 1
ATOM 735 N N . LEU A 1 86 ? -10.912 1.836 7.183 1.00 90.19 86 LEU A N 1
ATOM 736 C CA . LEU A 1 86 ? -10.248 2.562 8.261 1.00 90.19 86 LEU A CA 1
ATOM 737 C C . LEU A 1 86 ? -9.236 3.577 7.716 1.00 90.19 86 LEU A C 1
ATOM 739 O O . LEU A 1 86 ? -9.228 4.727 8.153 1.00 90.19 86 LEU A O 1
ATOM 743 N N . ALA A 1 87 ? -8.413 3.184 6.745 1.00 87.12 87 ALA A N 1
ATOM 744 C CA . ALA A 1 87 ? -7.431 4.071 6.132 1.00 87.12 87 ALA A CA 1
ATOM 745 C C . ALA A 1 87 ? -8.113 5.263 5.446 1.00 87.12 87 ALA A C 1
ATOM 747 O O . ALA A 1 87 ? -7.671 6.403 5.616 1.00 87.12 87 ALA A O 1
ATOM 748 N N . HIS A 1 88 ? -9.226 5.020 4.744 1.00 84.62 88 HIS A N 1
ATOM 749 C CA . HIS A 1 88 ? -10.037 6.066 4.127 1.00 84.62 88 HIS A CA 1
ATOM 750 C C . HIS A 1 88 ? -10.573 7.061 5.168 1.00 84.62 88 HIS A C 1
ATOM 752 O O . HIS A 1 88 ? -10.385 8.272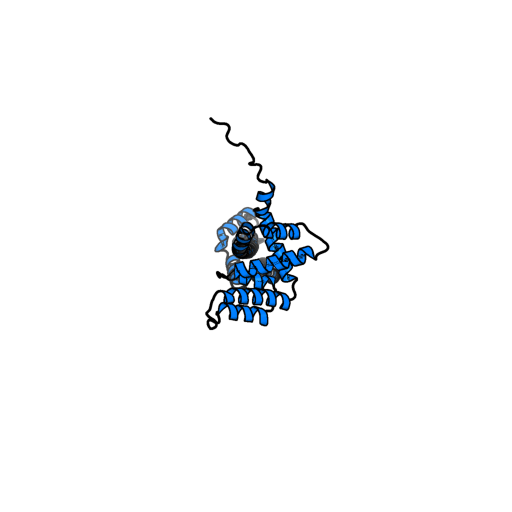 5.027 1.00 84.62 88 HIS A O 1
ATOM 758 N N . ILE A 1 89 ? -11.144 6.563 6.271 1.00 87.12 89 ILE A N 1
ATOM 759 C CA . ILE A 1 89 ? -11.601 7.398 7.391 1.00 87.12 89 ILE A CA 1
ATOM 760 C C . ILE A 1 89 ? -10.448 8.230 7.961 1.00 87.12 89 ILE A C 1
ATOM 762 O O . ILE A 1 89 ? -10.565 9.436 8.162 1.00 87.12 89 ILE A O 1
ATOM 766 N N . PHE A 1 90 ? -9.291 7.620 8.211 1.00 86.56 90 PHE A N 1
ATOM 767 C CA . PHE A 1 90 ? -8.147 8.339 8.768 1.00 86.56 90 PHE A CA 1
ATOM 768 C C . PHE A 1 90 ? -7.440 9.245 7.749 1.00 86.56 90 PHE A C 1
ATOM 770 O O . PHE A 1 90 ? -6.529 9.986 8.130 1.00 86.56 90 PHE A O 1
ATOM 777 N N . LYS A 1 91 ? -7.888 9.281 6.490 1.00 82.12 91 LYS A N 1
ATOM 778 C CA . LYS A 1 91 ? -7.436 10.228 5.464 1.00 82.12 91 LYS A CA 1
ATOM 779 C C . LYS A 1 91 ? -8.267 11.516 5.411 1.00 82.12 91 LYS A C 1
ATOM 781 O O . LYS A 1 91 ? -7.711 12.543 5.022 1.00 82.12 91 LYS A O 1
ATOM 786 N N . SER A 1 92 ? -9.537 11.512 5.843 1.00 78.12 92 SER A N 1
ATOM 787 C CA . SER A 1 92 ? -10.371 12.733 5.901 1.00 78.12 92 SER A CA 1
ATOM 788 C C . SER A 1 92 ? -9.807 13.761 6.889 1.00 78.12 92 SER A C 1
ATOM 790 O O . SER A 1 92 ? -8.811 13.516 7.548 1.00 78.12 92 SER A O 1
ATOM 792 N N . SER A 1 93 ? -10.358 14.963 7.006 1.00 59.91 93 SER A N 1
ATOM 793 C CA . SER A 1 93 ? -9.856 15.979 7.950 1.00 59.91 93 SER A CA 1
ATOM 794 C C . SER A 1 93 ? -10.946 16.395 8.924 1.00 59.91 93 SER A C 1
ATOM 796 O O . SER A 1 93 ? -11.297 17.570 8.998 1.00 59.91 93 SER A O 1
ATOM 798 N N . ASP A 1 94 ? -11.534 15.428 9.624 1.00 75.44 94 ASP A N 1
ATOM 799 C CA . ASP A 1 94 ? -12.700 15.674 10.461 1.00 75.44 94 ASP A CA 1
ATOM 800 C C . ASP A 1 94 ? -12.511 15.255 11.923 1.00 75.44 94 ASP A C 1
ATOM 802 O O . ASP A 1 94 ? -11.658 14.446 12.295 1.00 75.44 94 ASP A O 1
ATOM 806 N N . SER A 1 95 ? -13.349 15.848 12.774 1.00 81.69 95 SER A N 1
ATOM 807 C CA . SER A 1 95 ? -13.415 15.610 14.220 1.00 81.69 95 SER A CA 1
ATOM 808 C C . SER A 1 95 ? -13.856 14.190 14.595 1.00 81.69 95 SER A C 1
ATOM 810 O O . SER A 1 95 ? -13.909 13.851 15.774 1.00 81.69 95 SER A O 1
ATOM 812 N N . PHE A 1 96 ? -14.161 13.351 13.605 1.00 86.38 96 PHE A N 1
ATOM 813 C CA . PHE A 1 96 ? -14.538 11.957 13.778 1.00 86.38 96 PHE A CA 1
ATOM 814 C C . PHE A 1 96 ? -13.362 11.070 14.196 1.00 86.38 96 PHE A C 1
ATOM 816 O O . PHE A 1 96 ? -13.543 10.160 15.006 1.00 86.38 96 PHE A O 1
ATOM 823 N N . LYS A 1 97 ? -12.146 11.342 13.700 1.00 88.81 97 LYS A N 1
ATOM 824 C CA . LYS A 1 97 ? -11.000 10.444 13.915 1.00 88.81 97 LYS A CA 1
ATOM 825 C C . LYS A 1 97 ? -10.628 10.229 15.378 1.00 88.81 97 LYS A C 1
ATOM 827 O O . LYS A 1 97 ? -10.424 9.072 15.731 1.00 88.81 97 LYS A O 1
ATOM 832 N N . PRO A 1 98 ? -10.538 11.262 16.240 1.00 89.12 98 PRO A N 1
ATOM 833 C CA . PRO A 1 98 ? -10.176 11.039 17.638 1.00 89.12 98 PRO A CA 1
ATOM 834 C C . PRO A 1 98 ? -11.230 10.202 18.375 1.00 89.12 98 PRO A C 1
ATOM 836 O O . PRO A 1 98 ? -10.883 9.364 19.200 1.00 89.12 98 PRO A O 1
ATOM 839 N N . ILE A 1 99 ? -12.513 10.375 18.031 1.00 90.94 99 ILE A N 1
ATOM 840 C CA . ILE A 1 99 ? -13.626 9.604 18.606 1.00 90.94 99 ILE A CA 1
ATOM 841 C C . ILE A 1 99 ? -13.521 8.138 18.176 1.00 90.94 99 ILE A C 1
ATOM 843 O O . ILE A 1 99 ? -13.523 7.238 19.017 1.00 90.94 99 ILE A O 1
ATOM 847 N N . LEU A 1 100 ? -13.367 7.891 16.871 1.00 92.50 100 LEU A N 1
ATOM 848 C CA . LEU A 1 100 ? -13.203 6.538 16.347 1.00 92.50 100 LEU A CA 1
ATOM 849 C C . LEU A 1 100 ? -11.949 5.864 16.917 1.00 92.50 100 LEU A C 1
ATOM 851 O O . LEU A 1 100 ? -12.021 4.712 17.338 1.00 92.50 100 LEU A O 1
ATOM 855 N N . PHE A 1 101 ? -10.824 6.583 16.971 1.00 92.62 101 PHE A N 1
ATOM 856 C CA . PHE A 1 101 ? -9.573 6.093 17.543 1.00 92.62 101 PHE A CA 1
ATOM 857 C C . PHE A 1 101 ? -9.758 5.645 18.994 1.00 92.62 101 PHE A C 1
ATOM 859 O O . PHE A 1 101 ? -9.372 4.533 19.338 1.00 92.62 101 PHE A O 1
ATOM 866 N N . ASN A 1 102 ? -10.415 6.459 19.822 1.00 91.69 102 ASN A N 1
ATOM 867 C CA . ASN A 1 102 ? -10.685 6.115 21.216 1.00 91.69 102 ASN A CA 1
ATOM 868 C C . ASN A 1 102 ? -11.538 4.851 21.345 1.00 91.69 102 ASN A C 1
ATOM 870 O O . ASN A 1 102 ? -11.224 3.972 22.147 1.00 91.69 102 ASN A O 1
ATOM 874 N N . ILE A 1 103 ? -12.598 4.720 20.545 1.00 94.31 103 ILE A N 1
ATOM 875 C CA . ILE A 1 103 ? -13.454 3.529 20.585 1.00 94.31 103 ILE A CA 1
ATOM 876 C C . ILE A 1 103 ? -12.679 2.286 20.133 1.00 94.31 103 ILE A C 1
ATOM 878 O O . ILE A 1 103 ? -12.815 1.233 20.759 1.00 94.31 103 ILE A O 1
ATOM 882 N N . LEU A 1 104 ? -11.871 2.394 19.075 1.00 94.00 104 LEU A N 1
ATOM 883 C CA . LEU A 1 104 ? -11.014 1.304 18.605 1.00 94.00 104 LEU A CA 1
ATOM 884 C C . LEU A 1 104 ? -10.024 0.888 19.686 1.00 94.00 104 LEU A C 1
ATOM 886 O O . LEU A 1 104 ? -9.972 -0.289 20.029 1.00 94.00 104 LEU A O 1
ATOM 890 N N . LEU A 1 105 ? -9.326 1.852 20.285 1.00 92.12 105 LEU A N 1
ATOM 891 C CA . LEU A 1 105 ? -8.358 1.611 21.345 1.00 92.12 105 LEU A CA 1
ATOM 892 C C . LEU A 1 105 ? -9.004 0.876 22.530 1.00 92.12 105 LEU A C 1
ATOM 894 O O . LEU A 1 105 ? -8.501 -0.156 22.963 1.00 92.12 105 LEU A O 1
ATOM 898 N N . GLN A 1 106 ? -10.178 1.319 22.985 1.00 92.62 106 GLN A N 1
ATOM 899 C CA . GLN A 1 106 ? -10.930 0.648 24.054 1.00 92.62 106 GLN A CA 1
ATOM 900 C C . GLN A 1 106 ? -11.302 -0.800 23.700 1.00 92.62 106 GLN A C 1
ATOM 902 O O . GLN A 1 106 ? -11.179 -1.714 24.522 1.00 92.62 106 GLN A O 1
ATOM 907 N N . ARG A 1 107 ? -11.740 -1.042 22.460 1.00 93.81 107 ARG A N 1
ATOM 908 C CA . ARG A 1 107 ? -12.078 -2.391 21.982 1.00 93.81 107 ARG A CA 1
ATOM 909 C C . ARG A 1 107 ? -10.847 -3.285 21.867 1.00 93.81 107 ARG A C 1
ATOM 911 O O . ARG A 1 107 ? -10.926 -4.452 22.239 1.00 93.81 107 ARG A O 1
ATOM 918 N N . MET A 1 108 ? -9.735 -2.738 21.396 1.00 90.50 108 MET A N 1
ATOM 919 C CA . MET A 1 108 ? -8.453 -3.425 21.277 1.00 90.50 108 MET A CA 1
ATOM 920 C C . MET A 1 108 ? -7.904 -3.836 22.642 1.00 90.50 108 MET A C 1
ATOM 922 O O . MET A 1 108 ? -7.540 -4.993 22.810 1.00 90.50 108 MET A O 1
ATOM 926 N N . ILE A 1 109 ? -7.922 -2.938 23.632 1.00 89.31 109 ILE A N 1
ATOM 927 C CA . ILE A 1 109 ? -7.546 -3.245 25.022 1.00 89.31 109 ILE A CA 1
ATOM 928 C C . ILE A 1 109 ? -8.417 -4.374 25.572 1.00 89.31 109 ILE A C 1
ATOM 930 O O . ILE A 1 109 ? -7.915 -5.340 26.140 1.00 89.31 109 ILE A O 1
ATOM 934 N N . THR A 1 110 ? -9.734 -4.276 25.364 1.00 89.94 110 THR A N 1
ATOM 935 C CA . THR A 1 110 ? -10.676 -5.314 25.797 1.00 89.94 110 THR A CA 1
ATOM 936 C C . THR A 1 110 ? -10.314 -6.660 25.161 1.00 89.94 110 THR A C 1
ATOM 938 O O . THR A 1 110 ? -10.203 -7.663 25.859 1.00 89.94 110 THR A O 1
ATOM 941 N N . ALA A 1 111 ? -10.071 -6.687 23.847 1.00 87.88 111 ALA A N 1
ATOM 942 C CA . ALA A 1 111 ? -9.668 -7.896 23.135 1.00 87.88 111 ALA A CA 1
ATOM 943 C C . ALA A 1 111 ? -8.318 -8.448 23.628 1.00 87.88 111 ALA A C 1
ATOM 945 O O . ALA A 1 111 ? -8.194 -9.659 23.797 1.00 87.88 111 ALA A O 1
ATOM 946 N N . ALA A 1 112 ? -7.345 -7.577 23.909 1.00 85.56 112 ALA A N 1
ATOM 947 C CA . ALA A 1 112 ? -6.039 -7.949 24.444 1.00 85.56 112 ALA A CA 1
ATOM 948 C C . ALA A 1 112 ? -6.167 -8.648 25.806 1.00 85.56 112 ALA A C 1
ATOM 950 O O . ALA A 1 112 ? -5.621 -9.737 25.974 1.00 85.56 112 ALA A O 1
ATOM 951 N N . TYR A 1 113 ? -6.965 -8.095 26.729 1.00 84.44 113 TYR A N 1
ATOM 952 C CA . TYR A 1 113 ? -7.219 -8.702 28.043 1.00 84.44 113 TYR A CA 1
ATOM 953 C C . TYR A 1 113 ? -7.909 -10.069 27.969 1.00 84.44 113 TYR A C 1
ATOM 955 O O . TYR A 1 113 ? -7.676 -10.917 28.829 1.00 84.44 113 TYR A O 1
ATOM 963 N N . PHE A 1 114 ? -8.753 -10.302 26.960 1.00 83.31 114 PHE A N 1
ATOM 964 C CA . PHE A 1 114 ? -9.407 -11.599 26.757 1.00 83.31 114 PHE A CA 1
ATOM 965 C C . PHE A 1 114 ? -8.578 -12.585 25.924 1.00 83.31 114 PHE A C 1
ATOM 967 O O . PHE A 1 114 ? -8.917 -13.770 25.856 1.00 83.31 114 PHE A O 1
ATOM 974 N N . SER A 1 115 ? -7.492 -12.132 25.296 1.00 77.94 115 SER A N 1
ATOM 975 C CA . SER A 1 115 ? -6.588 -13.008 24.560 1.00 77.94 115 SER A CA 1
ATOM 976 C C . SER A 1 115 ? -5.680 -13.761 25.538 1.00 77.94 115 SER A C 1
ATOM 978 O O . SER A 1 115 ? -5.096 -13.185 26.451 1.00 77.94 115 SER A O 1
ATOM 980 N N . LYS A 1 116 ? -5.549 -15.081 25.362 1.00 66.62 116 LYS A N 1
ATOM 981 C CA . LYS A 1 116 ? -4.660 -15.910 26.199 1.00 66.62 116 LYS A CA 1
ATOM 982 C C . LYS A 1 116 ? -3.169 -15.707 25.890 1.00 66.62 116 LYS A C 1
ATOM 984 O O . LYS A 1 116 ? -2.338 -16.160 26.668 1.00 66.62 116 LYS A O 1
ATOM 989 N N . ASN A 1 117 ? -2.848 -15.047 24.775 1.00 60.38 117 ASN A N 1
ATOM 990 C CA . ASN A 1 117 ? -1.489 -14.812 24.298 1.00 60.38 117 ASN A CA 1
ATOM 991 C C . ASN A 1 117 ? -1.240 -13.306 24.221 1.00 60.38 117 ASN A C 1
ATOM 993 O O . ASN A 1 117 ? -1.610 -12.660 23.245 1.00 60.38 117 ASN A O 1
ATOM 997 N N . PHE A 1 118 ? -0.617 -12.776 25.268 1.00 64.69 118 PHE A N 1
ATOM 998 C CA . PHE A 1 118 ? -0.158 -11.396 25.329 1.00 64.69 118 PHE A CA 1
ATOM 999 C C . PHE A 1 118 ? 1.142 -11.281 24.531 1.00 64.69 118 PHE A C 1
ATOM 1001 O O . PHE A 1 118 ? 2.197 -11.704 25.000 1.00 64.69 118 PHE A O 1
ATOM 1008 N N . ASP A 1 119 ? 1.062 -10.797 23.294 1.00 76.88 119 ASP A N 1
ATOM 1009 C CA . ASP A 1 119 ? 2.256 -10.474 22.517 1.00 76.88 119 ASP A CA 1
ATOM 1010 C C . ASP A 1 119 ? 2.727 -9.036 22.799 1.00 76.88 119 ASP A C 1
ATOM 1012 O O . ASP A 1 119 ? 2.012 -8.212 23.377 1.00 76.88 119 ASP A O 1
ATOM 1016 N N . ASN A 1 120 ? 3.958 -8.728 22.383 1.00 77.38 120 ASN A N 1
ATOM 1017 C CA . ASN A 1 120 ? 4.569 -7.411 22.578 1.00 77.38 120 ASN A CA 1
ATOM 1018 C C . ASN A 1 120 ? 3.791 -6.273 21.881 1.00 77.38 120 ASN A C 1
ATOM 1020 O O . ASN A 1 120 ? 4.082 -5.103 22.129 1.00 77.38 120 ASN A O 1
ATOM 1024 N N . ASP A 1 121 ? 2.869 -6.579 20.962 1.00 78.50 121 ASP A N 1
ATOM 1025 C CA . ASP A 1 121 ? 2.043 -5.577 20.284 1.00 78.50 121 ASP A CA 1
ATOM 1026 C C . ASP A 1 121 ? 0.784 -5.250 21.115 1.00 78.50 121 ASP A C 1
ATOM 1028 O O . ASP A 1 121 ? 0.389 -4.087 21.204 1.00 78.50 121 ASP A O 1
ATOM 1032 N N . ALA A 1 122 ? 0.197 -6.240 21.797 1.00 78.12 122 ALA A N 1
ATOM 1033 C CA . ALA A 1 122 ? -0.884 -6.035 22.762 1.00 78.12 122 ALA A CA 1
ATOM 1034 C C . ALA A 1 122 ? -0.433 -5.211 23.984 1.00 78.12 122 ALA A C 1
ATOM 1036 O O . ALA A 1 122 ? -1.174 -4.347 24.461 1.00 78.12 122 ALA A O 1
ATOM 1037 N N . GLU A 1 123 ? 0.795 -5.428 24.464 1.00 83.56 123 GLU A N 1
ATOM 1038 C CA . GLU A 1 123 ? 1.381 -4.623 25.543 1.00 83.56 123 GLU A CA 1
ATOM 1039 C C . GLU A 1 123 ? 1.501 -3.145 25.144 1.00 83.56 123 GLU A C 1
ATOM 1041 O O . GLU A 1 123 ? 1.094 -2.257 25.898 1.00 83.56 123 GLU A O 1
ATOM 1046 N N . LEU A 1 124 ? 1.973 -2.879 23.923 1.00 84.44 124 LEU A N 1
ATOM 1047 C CA . LEU A 1 124 ? 2.108 -1.526 23.393 1.00 84.44 124 LEU A CA 1
ATOM 1048 C C . LEU A 1 124 ? 0.764 -0.783 23.377 1.00 84.44 124 LEU A C 1
ATOM 1050 O O . LEU A 1 124 ? 0.691 0.390 23.730 1.00 84.44 124 LEU A O 1
ATOM 1054 N N . VAL A 1 125 ? -0.324 -1.465 23.021 1.00 83.75 125 VAL A N 1
ATOM 1055 C CA . VAL A 1 125 ? -1.678 -0.884 22.998 1.00 83.75 125 VAL A CA 1
ATOM 1056 C C . VAL A 1 125 ? -2.124 -0.450 24.392 1.00 83.75 125 VAL A C 1
ATOM 1058 O O . VAL A 1 125 ? -2.695 0.630 24.557 1.00 83.75 125 VAL A O 1
ATOM 1061 N N . ILE A 1 126 ? -1.825 -1.262 25.404 1.00 83.81 126 ILE A N 1
ATOM 1062 C CA . ILE A 1 126 ? -2.143 -0.951 26.799 1.00 83.81 126 ILE A CA 1
ATOM 1063 C C . ILE A 1 126 ? -1.304 0.233 27.282 1.00 83.81 126 ILE A C 1
ATOM 1065 O O . ILE A 1 126 ? -1.852 1.161 27.878 1.00 83.81 126 ILE A O 1
ATOM 1069 N N . GLN A 1 127 ? -0.013 0.264 26.953 1.00 85.62 127 GLN A N 1
ATOM 1070 C CA . GLN A 1 127 ? 0.880 1.378 27.284 1.00 85.62 127 GLN A CA 1
ATOM 1071 C C . GLN A 1 127 ? 0.488 2.692 26.583 1.00 85.62 127 GLN A C 1
ATOM 1073 O O . GLN A 1 127 ? 0.649 3.770 27.158 1.00 85.62 127 GLN A O 1
ATOM 1078 N N . VAL A 1 128 ? -0.052 2.633 25.361 1.00 84.44 128 VAL A N 1
ATOM 1079 C CA . VAL A 1 128 ? -0.614 3.806 24.665 1.00 84.44 128 VAL A CA 1
ATOM 1080 C C . VAL A 1 128 ? -1.883 4.293 25.360 1.00 84.44 128 VAL A C 1
ATOM 1082 O O . VAL A 1 128 ? -2.105 5.496 25.464 1.00 84.44 128 VAL A O 1
ATOM 1085 N N . SER A 1 129 ? -2.707 3.374 25.864 1.00 85.94 129 SER A N 1
ATOM 1086 C CA . SER A 1 129 ? -3.976 3.706 26.516 1.00 85.94 129 SER A CA 1
ATOM 1087 C C . SER A 1 129 ? -3.864 4.254 27.936 1.00 85.94 129 SER A C 1
ATOM 1089 O O . SER A 1 129 ? -4.851 4.750 28.472 1.00 85.94 129 SER A O 1
ATOM 1091 N N . SER A 1 130 ? -2.684 4.164 28.552 1.00 86.50 130 SER A N 1
ATOM 1092 C CA . SER A 1 130 ? -2.484 4.564 29.946 1.00 86.50 130 SER A CA 1
ATOM 1093 C C . SER A 1 130 ? -2.445 6.080 30.156 1.00 86.50 130 SER A C 1
ATOM 1095 O O . SER A 1 130 ? -2.433 6.524 31.300 1.00 86.50 130 SER A O 1
ATOM 1097 N N . ASP A 1 131 ? -2.360 6.870 29.081 1.00 85.56 131 ASP A N 1
ATOM 1098 C CA . ASP A 1 131 ? -2.185 8.322 29.147 1.00 85.56 131 ASP A CA 1
ATOM 1099 C C . ASP A 1 131 ? -2.874 9.035 27.971 1.00 85.56 131 ASP A C 1
ATOM 1101 O O . ASP A 1 131 ? -2.607 8.757 26.799 1.00 85.56 131 ASP A O 1
ATOM 1105 N N . ASP A 1 132 ? -3.715 10.021 28.286 1.00 85.19 132 ASP A N 1
ATOM 1106 C CA . ASP A 1 132 ? -4.416 10.865 27.315 1.00 85.19 132 ASP A CA 1
ATOM 1107 C C . ASP A 1 132 ? -3.462 11.587 26.351 1.00 85.19 132 ASP A C 1
ATOM 1109 O O . ASP A 1 132 ? -3.803 11.793 25.180 1.00 85.19 132 ASP A O 1
ATOM 1113 N N . ALA A 1 133 ? -2.265 11.978 26.804 1.00 85.62 133 ALA A N 1
ATOM 1114 C CA . ALA A 1 133 ? -1.279 12.610 25.930 1.00 85.62 133 ALA A CA 1
ATOM 1115 C C . ALA A 1 133 ? -0.777 11.632 24.854 1.00 85.62 133 ALA A C 1
ATOM 1117 O O . ALA A 1 133 ? -0.674 12.007 23.680 1.00 85.62 133 ALA A O 1
ATOM 1118 N N . ARG A 1 134 ? -0.559 10.361 25.219 1.00 85.56 134 ARG A N 1
ATOM 1119 C CA . ARG A 1 134 ? -0.173 9.287 24.287 1.00 85.56 134 ARG A CA 1
ATOM 1120 C C . ARG A 1 134 ? -1.289 8.972 23.307 1.00 85.56 134 ARG A C 1
ATOM 1122 O O . ARG A 1 134 ? -1.034 8.894 22.107 1.00 85.56 134 ARG A O 1
ATOM 1129 N N . ILE A 1 135 ? -2.528 8.880 23.785 1.00 86.12 135 ILE A N 1
ATOM 1130 C CA . ILE A 1 135 ? -3.708 8.677 22.935 1.00 86.12 135 ILE A CA 1
ATOM 1131 C C . ILE A 1 135 ? -3.790 9.772 21.863 1.00 86.12 135 ILE A C 1
ATOM 1133 O O . ILE A 1 135 ? -3.944 9.475 20.675 1.00 86.12 135 ILE A O 1
ATOM 1137 N N . ARG A 1 136 ? -3.628 11.044 22.252 1.00 85.56 136 ARG A N 1
ATOM 1138 C CA . ARG A 1 136 ? -3.625 12.170 21.302 1.00 85.56 136 ARG A CA 1
ATOM 1139 C C . ARG A 1 136 ? -2.466 12.085 20.311 1.00 85.56 136 ARG A C 1
ATOM 1141 O O . ARG A 1 136 ? -2.691 12.287 19.118 1.00 85.56 136 ARG A O 1
ATOM 1148 N N . TYR A 1 137 ? -1.259 11.770 20.782 1.00 86.31 137 TYR A N 1
ATOM 1149 C CA . TYR A 1 137 ? -0.070 11.621 19.940 1.00 86.31 137 TYR A CA 1
ATOM 1150 C C . TYR A 1 137 ? -0.261 10.532 18.872 1.00 86.31 137 TYR A C 1
ATOM 1152 O O . TYR A 1 137 ? -0.121 10.802 17.677 1.00 86.31 137 TYR A O 1
ATOM 1160 N N . TYR A 1 138 ? -0.680 9.331 19.281 1.00 86.38 138 TYR A N 1
ATOM 1161 C CA . TYR A 1 138 ? -0.930 8.212 18.370 1.00 86.38 138 TYR A CA 1
ATOM 1162 C C . TYR A 1 138 ? -2.096 8.496 17.412 1.00 86.38 138 TYR A C 1
ATOM 1164 O O . TYR A 1 138 ? -1.985 8.217 16.218 1.00 86.38 138 TYR A O 1
ATOM 1172 N N . SER A 1 139 ? -3.177 9.133 17.878 1.00 84.06 139 SER A N 1
ATOM 1173 C CA . SER A 1 139 ? -4.301 9.529 17.017 1.00 84.06 139 SER A CA 1
ATOM 1174 C C . SER A 1 139 ? -3.886 10.509 15.911 1.00 84.06 139 SER A C 1
ATOM 1176 O O . SER A 1 139 ? -4.303 10.355 14.756 1.00 84.06 139 SER A O 1
ATOM 1178 N N . GLN A 1 140 ? -3.061 11.511 16.236 1.00 82.94 140 GLN A N 1
ATOM 1179 C CA . GLN A 1 140 ? -2.543 12.462 15.249 1.00 82.94 140 GLN A CA 1
ATOM 1180 C C . GLN A 1 140 ? -1.629 11.769 14.239 1.00 82.94 140 GLN A C 1
ATOM 1182 O O . GLN A 1 140 ? -1.760 11.977 13.030 1.00 82.94 140 GLN A O 1
ATOM 1187 N N . LEU A 1 141 ? -0.735 10.907 14.718 1.00 78.44 141 LEU A N 1
ATOM 1188 C CA . LEU A 1 141 ? 0.205 10.197 13.862 1.00 78.44 141 LEU A CA 1
ATOM 1189 C C . LEU A 1 141 ? -0.460 9.195 12.942 1.00 78.44 141 LEU A C 1
ATOM 1191 O O . LEU A 1 141 ? 0.002 9.041 11.818 1.00 78.44 141 LEU A O 1
ATOM 1195 N N . LEU A 1 142 ? -1.570 8.586 13.342 1.00 77.69 142 LEU A N 1
ATOM 1196 C CA . LEU A 1 142 ? -2.302 7.679 12.468 1.00 77.69 142 LEU A CA 1
ATOM 1197 C C . LEU A 1 142 ? -2.800 8.372 11.192 1.00 77.69 142 LEU A C 1
ATOM 1199 O O . LEU A 1 142 ? -2.762 7.799 10.105 1.00 77.69 142 LEU A O 1
ATOM 1203 N N . SER A 1 143 ? -3.178 9.649 11.315 1.00 72.88 143 SER A N 1
ATOM 1204 C CA . SER A 1 143 ? -3.545 10.497 10.173 1.00 72.88 143 SER A CA 1
ATOM 1205 C C . SER A 1 143 ? -2.356 10.845 9.272 1.00 72.88 143 SER A C 1
ATOM 1207 O O . SER A 1 143 ? -2.543 11.163 8.099 1.00 72.88 143 SER A O 1
ATOM 1209 N N . ASN A 1 144 ? -1.138 10.834 9.815 1.00 70.38 144 ASN A N 1
ATOM 1210 C CA . ASN A 1 144 ? 0.089 11.043 9.048 1.00 70.38 144 ASN A CA 1
ATOM 1211 C C . ASN A 1 144 ? 0.592 9.729 8.446 1.00 70.38 144 ASN A C 1
ATOM 1213 O O . ASN A 1 144 ? 1.097 9.730 7.330 1.00 70.38 144 ASN A O 1
ATOM 1217 N N . TYR A 1 145 ? 0.406 8.609 9.142 1.00 68.25 145 TYR A N 1
ATOM 1218 C CA . TYR A 1 145 ? 0.803 7.283 8.693 1.00 68.25 145 TYR A CA 1
ATOM 1219 C C . TYR A 1 145 ? 0.084 6.884 7.408 1.00 68.25 145 TYR A C 1
ATOM 1221 O O . TYR A 1 145 ? 0.735 6.391 6.499 1.00 68.25 145 TYR A O 1
ATOM 1229 N N . THR A 1 146 ? -1.219 7.157 7.278 1.00 65.50 146 THR A N 1
ATOM 1230 C CA . THR A 1 146 ? -1.953 6.905 6.024 1.00 65.50 146 THR A CA 1
ATOM 1231 C C . THR A 1 146 ? -1.361 7.688 4.852 1.00 65.50 146 THR A C 1
ATOM 1233 O O . THR A 1 146 ? -1.141 7.126 3.786 1.00 65.50 146 THR A O 1
ATOM 1236 N N . LYS A 1 147 ? -0.991 8.957 5.064 1.00 66.56 147 LYS A N 1
ATOM 1237 C CA . LYS A 1 147 ? -0.319 9.782 4.044 1.00 66.56 147 LYS A CA 1
ATOM 1238 C C . LYS A 1 147 ? 1.079 9.266 3.699 1.00 66.56 147 LYS A C 1
ATOM 1240 O O . LYS A 1 147 ? 1.458 9.253 2.533 1.00 66.56 147 LYS A O 1
ATOM 1245 N N . VAL A 1 148 ? 1.852 8.857 4.706 1.00 60.31 148 VAL A N 1
ATOM 1246 C CA . VAL A 1 148 ? 3.199 8.300 4.516 1.00 60.31 148 VAL A CA 1
ATOM 1247 C C . VAL A 1 148 ? 3.122 6.956 3.799 1.00 60.31 148 VAL A C 1
ATOM 1249 O O . VAL A 1 148 ? 3.919 6.710 2.904 1.00 60.31 148 VAL A O 1
ATOM 1252 N N . ASN A 1 149 ? 2.154 6.107 4.136 1.00 65.81 149 ASN A N 1
ATOM 1253 C CA . ASN A 1 149 ? 1.971 4.812 3.496 1.00 65.81 149 ASN A CA 1
ATOM 1254 C C . ASN A 1 149 ? 1.535 4.966 2.031 1.00 65.81 149 ASN A C 1
ATOM 1256 O O . ASN A 1 149 ? 2.095 4.293 1.170 1.00 65.81 149 ASN A O 1
ATOM 1260 N N . ASP A 1 150 ? 0.640 5.915 1.731 1.00 69.00 150 ASP A N 1
ATOM 1261 C CA . ASP A 1 150 ? 0.303 6.297 0.352 1.00 69.00 150 ASP A CA 1
ATOM 1262 C C . ASP A 1 150 ? 1.558 6.749 -0.413 1.00 69.00 150 ASP A C 1
ATOM 1264 O O . ASP A 1 150 ? 1.793 6.318 -1.540 1.00 69.00 150 ASP A O 1
ATOM 1268 N N . GLN A 1 151 ? 2.411 7.573 0.207 1.00 72.88 151 GLN A N 1
ATOM 1269 C CA . GLN A 1 151 ? 3.658 8.022 -0.415 1.00 72.88 151 GLN A CA 1
ATOM 1270 C C . GLN A 1 151 ? 4.639 6.868 -0.650 1.00 72.88 151 GLN A C 1
ATOM 1272 O O . GLN A 1 151 ? 5.237 6.787 -1.720 1.00 72.88 151 GLN A O 1
ATOM 1277 N N . VAL A 1 152 ? 4.809 5.973 0.325 1.00 74.94 152 VAL A N 1
ATOM 1278 C CA . VAL A 1 152 ? 5.663 4.783 0.200 1.00 74.94 152 VAL A CA 1
ATOM 1279 C C . VAL A 1 152 ? 5.159 3.890 -0.931 1.00 74.94 152 VAL A C 1
ATOM 1281 O O . VAL A 1 152 ? 5.957 3.405 -1.730 1.00 74.94 152 VAL A O 1
ATOM 1284 N N . PHE A 1 153 ? 3.844 3.717 -1.050 1.00 77.69 153 PHE A N 1
ATOM 1285 C CA . PHE A 1 153 ? 3.246 2.918 -2.110 1.00 77.69 153 PHE A CA 1
ATOM 1286 C C . PHE A 1 153 ? 3.402 3.574 -3.491 1.00 77.69 153 PHE A C 1
ATOM 1288 O O . PHE A 1 153 ? 3.824 2.915 -4.440 1.00 77.69 153 PHE A O 1
ATOM 1295 N N . CYS A 1 154 ? 3.182 4.886 -3.600 1.00 80.12 154 CYS A N 1
ATOM 1296 C CA . CYS A 1 154 ? 3.475 5.653 -4.814 1.00 80.12 154 CYS A CA 1
ATOM 1297 C C . CYS A 1 154 ? 4.955 5.558 -5.212 1.00 80.12 154 CYS A C 1
ATOM 1299 O O . CYS A 1 154 ? 5.266 5.353 -6.385 1.00 80.12 154 CYS A O 1
ATOM 1301 N N . ASN A 1 155 ? 5.868 5.653 -4.243 1.00 84.19 155 ASN A N 1
ATOM 1302 C CA . ASN A 1 155 ? 7.301 5.494 -4.481 1.00 84.19 155 ASN A CA 1
ATOM 1303 C C . ASN A 1 155 ? 7.618 4.083 -4.985 1.00 84.19 155 ASN A C 1
ATOM 1305 O O . ASN A 1 155 ? 8.343 3.949 -5.962 1.00 84.19 155 ASN A O 1
ATOM 1309 N N . LYS A 1 156 ? 7.015 3.043 -4.400 1.00 88.06 156 LYS A N 1
ATOM 1310 C CA . LYS A 1 156 ? 7.165 1.649 -4.843 1.00 88.06 156 LYS A CA 1
ATOM 1311 C C . LYS A 1 156 ? 6.718 1.453 -6.299 1.00 88.06 156 LYS A C 1
ATOM 1313 O O . LYS A 1 156 ? 7.386 0.754 -7.061 1.00 88.06 156 LYS A O 1
ATOM 1318 N N . ILE A 1 157 ? 5.612 2.084 -6.708 1.00 88.44 157 ILE A N 1
ATOM 1319 C CA . ILE A 1 157 ? 5.144 2.087 -8.107 1.00 88.44 157 ILE A CA 1
ATOM 1320 C C . ILE A 1 157 ? 6.154 2.799 -9.011 1.00 88.44 157 ILE A C 1
ATOM 1322 O O . ILE A 1 157 ? 6.541 2.252 -10.044 1.00 88.44 157 ILE A O 1
ATOM 1326 N N . ALA A 1 158 ? 6.614 3.988 -8.619 1.00 88.81 158 ALA A N 1
ATOM 1327 C CA . ALA A 1 158 ? 7.581 4.759 -9.394 1.00 88.81 158 ALA A CA 1
ATOM 1328 C C . ALA A 1 158 ? 8.926 4.026 -9.536 1.00 88.81 158 ALA A C 1
ATOM 1330 O O . ALA A 1 158 ? 9.488 3.974 -10.627 1.00 88.81 158 ALA A O 1
ATOM 1331 N N . GLU A 1 159 ? 9.429 3.413 -8.464 1.00 92.44 159 GLU A N 1
ATOM 1332 C CA . GLU A 1 159 ? 10.641 2.588 -8.467 1.00 92.44 159 GLU A CA 1
ATOM 1333 C C . GLU A 1 159 ? 10.511 1.401 -9.420 1.00 92.44 159 GLU A C 1
ATOM 1335 O O . GLU A 1 159 ? 11.423 1.148 -10.208 1.00 92.44 159 GLU A O 1
ATOM 1340 N N . LEU A 1 160 ? 9.367 0.710 -9.406 1.00 94.56 160 LEU A N 1
ATOM 1341 C CA . LEU A 1 160 ? 9.089 -0.369 -10.348 1.00 94.56 160 LEU A CA 1
ATOM 1342 C C . LEU A 1 160 ? 9.107 0.137 -11.797 1.00 94.56 160 LEU A C 1
ATOM 1344 O O . LEU A 1 160 ? 9.821 -0.432 -12.621 1.00 94.56 160 LEU A O 1
ATOM 1348 N N . GLN A 1 161 ? 8.355 1.196 -12.111 1.00 93.31 161 GLN A N 1
ATOM 1349 C CA . GLN A 1 161 ? 8.312 1.770 -13.461 1.00 93.31 161 GLN A CA 1
ATOM 1350 C C . GLN A 1 161 ? 9.715 2.188 -13.929 1.00 93.31 161 GLN A C 1
ATOM 1352 O O . GLN A 1 161 ? 10.136 1.827 -15.027 1.00 93.31 161 GLN A O 1
ATOM 1357 N N . ASN A 1 162 ? 10.470 2.886 -13.077 1.00 92.38 162 ASN A N 1
ATOM 1358 C CA . ASN A 1 162 ? 11.830 3.335 -13.3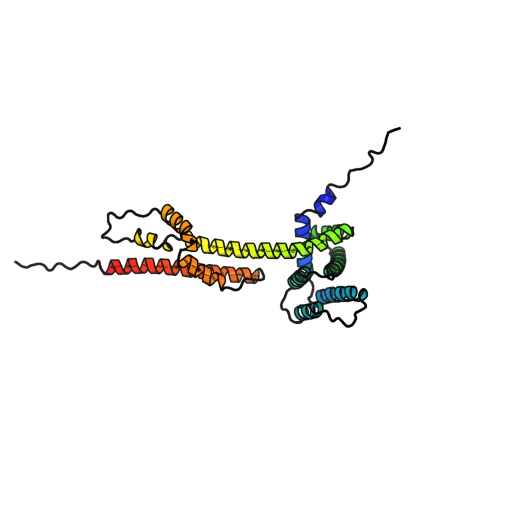71 1.00 92.38 162 ASN A CA 1
ATOM 1359 C C . ASN A 1 162 ? 12.790 2.161 -13.577 1.00 92.38 162 ASN A C 1
ATOM 1361 O O . ASN A 1 162 ? 13.585 2.183 -14.513 1.00 92.38 162 ASN A O 1
ATOM 1365 N N . SER A 1 163 ? 12.704 1.124 -12.741 1.00 93.75 163 SER A N 1
ATOM 1366 C CA . SER A 1 163 ? 13.513 -0.089 -12.875 1.00 93.75 163 SER A CA 1
ATOM 1367 C C . SER A 1 163 ? 13.233 -0.800 -14.199 1.00 93.75 163 SER A C 1
ATOM 1369 O O . SER A 1 163 ? 14.167 -1.170 -14.908 1.00 93.75 163 SER A O 1
ATOM 1371 N N . GLN A 1 164 ? 11.960 -0.938 -14.576 1.00 94.31 164 GLN A N 1
ATOM 1372 C CA . GLN A 1 164 ? 11.573 -1.580 -15.832 1.00 94.31 164 GLN A CA 1
ATOM 1373 C C . GLN A 1 164 ? 12.012 -0.752 -17.047 1.00 94.31 164 GLN A C 1
ATOM 1375 O O . GLN A 1 164 ? 12.625 -1.288 -17.965 1.00 94.31 164 GLN A O 1
ATOM 1380 N N . LEU A 1 165 ? 11.824 0.567 -17.025 1.00 92.00 165 LEU A N 1
ATOM 1381 C CA . LEU A 1 165 ? 12.317 1.456 -18.080 1.00 92.00 165 LEU A CA 1
ATOM 1382 C C . LEU A 1 165 ? 13.854 1.482 -18.169 1.00 92.00 165 LEU A C 1
ATOM 1384 O O . LEU A 1 165 ? 14.413 1.586 -19.260 1.00 92.00 165 LEU A O 1
ATOM 1388 N N . ALA A 1 166 ? 14.562 1.337 -17.046 1.00 90.50 166 ALA A N 1
ATOM 1389 C CA . ALA A 1 166 ? 16.017 1.225 -17.041 1.00 90.50 166 ALA A CA 1
ATOM 1390 C C . ALA A 1 166 ? 16.508 -0.061 -17.728 1.00 90.50 166 ALA A C 1
ATOM 1392 O O . ALA A 1 166 ? 17.567 -0.031 -18.354 1.00 90.50 166 ALA A O 1
ATOM 1393 N N . ARG A 1 167 ? 15.737 -1.163 -17.693 1.00 93.00 167 ARG A N 1
ATOM 1394 C CA . ARG A 1 167 ? 16.071 -2.393 -18.440 1.00 93.00 167 ARG A CA 1
ATOM 1395 C C . ARG A 1 167 ? 16.165 -2.135 -19.945 1.00 93.00 167 ARG A C 1
ATOM 1397 O O . ARG A 1 167 ? 17.066 -2.672 -20.581 1.00 93.00 167 ARG A O 1
ATOM 1404 N N . LEU A 1 168 ? 15.302 -1.282 -20.507 1.00 89.38 168 LEU A N 1
ATOM 1405 C CA . LEU A 1 168 ? 15.381 -0.888 -21.923 1.00 89.38 168 LEU A CA 1
ATOM 1406 C C . LEU A 1 168 ? 16.689 -0.161 -22.223 1.00 89.38 168 LEU A C 1
ATOM 1408 O O . LEU A 1 168 ? 17.394 -0.530 -23.152 1.00 89.38 168 LEU A O 1
ATOM 1412 N N . ILE A 1 169 ? 17.056 0.814 -21.390 1.00 86.50 169 ILE A N 1
ATOM 1413 C CA . ILE A 1 169 ? 18.320 1.556 -21.524 1.00 86.50 169 ILE A CA 1
ATOM 1414 C C . ILE A 1 169 ? 19.524 0.604 -21.443 1.00 86.50 169 ILE A C 1
ATOM 1416 O O . ILE A 1 169 ? 20.489 0.745 -22.195 1.00 86.50 169 ILE A O 1
ATOM 1420 N N . GLN A 1 170 ? 19.455 -0.390 -20.557 1.00 88.44 170 GLN A N 1
ATOM 1421 C CA . GLN A 1 170 ? 20.492 -1.409 -20.389 1.00 88.44 170 GLN A CA 1
ATOM 1422 C C . GLN A 1 170 ? 20.498 -2.477 -21.491 1.00 88.44 170 GLN A C 1
ATOM 1424 O O . GLN A 1 170 ? 21.432 -3.271 -21.555 1.00 88.44 170 GLN A O 1
ATOM 1429 N N . THR A 1 171 ? 19.489 -2.498 -22.363 1.00 88.81 171 THR A N 1
ATOM 1430 C CA . THR A 1 171 ? 19.418 -3.416 -23.499 1.00 88.81 171 THR A CA 1
ATOM 1431 C C . THR A 1 171 ? 20.075 -2.745 -24.704 1.00 88.81 171 THR A C 1
ATOM 1433 O O . THR A 1 171 ? 19.504 -1.801 -25.263 1.00 88.81 171 THR A O 1
ATOM 1436 N N . PRO A 1 172 ? 21.280 -3.168 -25.115 1.00 84.56 172 PRO A N 1
ATOM 1437 C CA . PRO A 1 172 ? 22.052 -2.456 -26.125 1.00 84.56 172 PRO A CA 1
ATOM 1438 C C . PRO A 1 172 ? 21.364 -2.448 -27.496 1.00 84.56 172 PRO A C 1
ATOM 1440 O O . PRO A 1 172 ? 21.459 -1.452 -28.209 1.00 84.56 172 PRO A O 1
ATOM 1443 N N . GLU A 1 173 ? 20.594 -3.485 -27.832 1.00 85.62 173 GLU A N 1
ATOM 1444 C CA . GLU A 1 173 ? 19.839 -3.601 -29.082 1.00 85.62 173 GLU A CA 1
ATOM 1445 C C . GLU A 1 173 ? 18.821 -2.471 -29.260 1.00 85.62 173 GLU A C 1
ATOM 1447 O O . GLU A 1 173 ? 18.540 -2.074 -30.390 1.00 85.62 173 GLU A O 1
ATOM 1452 N N . THR A 1 174 ? 18.306 -1.898 -28.164 1.00 82.69 174 THR A N 1
ATOM 1453 C CA . THR A 1 174 ? 17.381 -0.749 -28.218 1.00 82.69 174 THR A CA 1
ATOM 1454 C C . THR A 1 174 ? 18.044 0.517 -28.760 1.00 82.69 174 THR A C 1
ATOM 1456 O O . THR A 1 174 ? 17.346 1.484 -29.069 1.00 82.69 174 THR A O 1
ATOM 1459 N N . ASN A 1 175 ? 19.374 0.518 -28.907 1.00 83.19 175 ASN A N 1
ATOM 1460 C CA . ASN A 1 175 ? 20.117 1.541 -29.618 1.00 83.19 175 ASN A CA 1
ATOM 1461 C C . ASN A 1 175 ? 20.198 1.205 -31.115 1.00 83.19 175 ASN A C 1
ATOM 1463 O O . ASN A 1 175 ? 20.857 0.229 -31.491 1.00 83.19 175 ASN A O 1
ATOM 1467 N N . PRO A 1 176 ? 19.666 2.051 -32.011 1.00 76.62 176 PRO A N 1
ATOM 1468 C CA . PRO A 1 176 ? 19.856 1.867 -33.447 1.00 76.62 176 PRO A CA 1
ATOM 1469 C C . PRO A 1 176 ? 21.337 1.766 -33.857 1.00 76.62 176 PRO A C 1
ATOM 1471 O O . PRO A 1 176 ? 21.666 1.010 -34.772 1.00 76.62 176 PRO A O 1
ATOM 1474 N N . LEU A 1 177 ? 22.248 2.451 -33.153 1.00 79.88 177 LEU A N 1
ATOM 1475 C CA . LEU A 1 177 ? 23.689 2.376 -33.415 1.00 79.88 177 LEU A CA 1
ATOM 1476 C C . LEU A 1 177 ? 24.268 0.998 -33.092 1.00 79.88 177 LEU A C 1
ATOM 1478 O O . LEU A 1 177 ? 25.140 0.532 -33.822 1.00 79.88 177 LEU A O 1
ATOM 1482 N N . TYR A 1 178 ? 23.764 0.312 -32.062 1.00 80.19 178 TYR A N 1
ATOM 1483 C CA . TYR A 1 178 ? 24.197 -1.053 -31.758 1.00 80.19 178 TYR A CA 1
ATOM 1484 C C . TYR A 1 178 ? 23.946 -1.967 -32.954 1.00 80.19 178 TYR A C 1
ATOM 1486 O O . TYR A 1 178 ? 24.860 -2.647 -33.416 1.00 80.19 178 TYR A O 1
ATOM 1494 N N . SER A 1 179 ? 22.735 -1.905 -33.516 1.00 73.38 179 SER A N 1
ATOM 1495 C CA . SER A 1 179 ? 22.382 -2.686 -34.703 1.00 73.38 179 SER A CA 1
ATOM 1496 C C . SER A 1 179 ? 23.220 -2.317 -35.931 1.00 73.38 179 SER A C 1
ATOM 1498 O O . SER A 1 179 ? 23.458 -3.179 -36.763 1.00 73.38 179 SER A O 1
ATOM 1500 N N . PHE A 1 180 ? 23.701 -1.073 -36.044 1.00 76.00 180 PHE A N 1
ATOM 1501 C CA . PHE A 1 180 ? 24.528 -0.617 -37.166 1.00 76.00 180 PHE A CA 1
ATOM 1502 C C . PHE A 1 180 ? 25.985 -1.100 -37.084 1.00 76.00 180 PHE A C 1
ATOM 1504 O O . PHE A 1 180 ? 26.566 -1.476 -38.108 1.00 76.00 180 PHE A O 1
ATOM 1511 N N . PHE A 1 181 ? 26.583 -1.066 -35.888 1.00 75.19 181 PHE A N 1
ATOM 1512 C CA . PHE A 1 181 ? 27.989 -1.427 -35.666 1.00 75.19 181 PHE A CA 1
ATOM 1513 C C . PHE A 1 181 ? 28.196 -2.925 -35.441 1.00 75.19 181 PHE A C 1
ATOM 1515 O O . PHE A 1 181 ? 29.198 -3.466 -35.895 1.00 75.19 181 PHE A O 1
ATOM 1522 N N . ASN A 1 182 ? 27.239 -3.603 -34.806 1.00 68.94 182 ASN A N 1
ATOM 1523 C CA . ASN A 1 182 ? 27.306 -5.046 -34.552 1.00 68.94 182 ASN A CA 1
ATOM 1524 C C . ASN A 1 182 ? 26.598 -5.872 -35.636 1.00 68.94 182 ASN A C 1
ATOM 1526 O O . ASN A 1 182 ? 26.349 -7.066 -35.466 1.00 68.94 182 ASN A O 1
ATOM 1530 N N . TYR A 1 183 ? 26.305 -5.245 -36.779 1.00 68.88 183 TYR A N 1
ATOM 1531 C CA . TYR A 1 183 ? 25.832 -5.933 -37.968 1.00 68.88 183 TYR A CA 1
ATOM 1532 C C . TYR A 1 183 ? 26.970 -6.682 -38.656 1.00 68.88 183 TYR A C 1
ATOM 1534 O O . TYR A 1 183 ? 27.872 -6.073 -39.239 1.00 68.88 183 TYR A O 1
ATOM 1542 N N . ASN A 1 184 ? 26.907 -8.010 -38.632 1.00 59.97 184 ASN A N 1
ATOM 1543 C CA . ASN A 1 184 ? 27.915 -8.853 -39.259 1.00 59.97 184 ASN A CA 1
ATOM 1544 C C . ASN A 1 184 ? 27.613 -9.006 -40.758 1.00 59.97 184 ASN A C 1
ATOM 1546 O O . ASN A 1 184 ? 27.022 -9.990 -41.196 1.00 59.97 184 ASN A O 1
ATOM 1550 N N . ASN A 1 185 ? 27.989 -7.997 -41.544 1.00 55.97 185 ASN A N 1
ATOM 1551 C CA . ASN A 1 185 ? 28.066 -8.133 -42.994 1.00 55.97 185 ASN A CA 1
ATOM 1552 C C . ASN A 1 185 ? 29.455 -8.650 -43.369 1.00 55.97 185 ASN A C 1
ATOM 1554 O O . ASN A 1 185 ? 30.457 -8.020 -43.045 1.00 55.97 185 ASN A O 1
ATOM 1558 N N . GLU A 1 186 ? 29.507 -9.760 -44.106 1.00 55.97 186 GLU A N 1
ATOM 1559 C CA . GLU A 1 186 ? 30.724 -10.375 -44.676 1.00 55.97 186 GLU A CA 1
ATOM 1560 C C . GLU A 1 186 ? 31.624 -9.369 -45.431 1.00 55.97 186 GLU A C 1
ATOM 1562 O O . GLU A 1 186 ? 32.835 -9.564 -45.546 1.00 55.97 186 GLU A O 1
ATOM 1567 N N . SER A 1 187 ? 31.051 -8.255 -45.903 1.00 54.47 187 SER A N 1
ATOM 1568 C CA . SER A 1 187 ? 31.740 -7.143 -46.571 1.00 54.47 187 SER A CA 1
ATOM 1569 C C . SER A 1 187 ? 32.455 -6.162 -45.627 1.00 54.47 187 SER A C 1
ATOM 1571 O O . SER A 1 187 ? 33.197 -5.299 -46.091 1.00 54.47 187 SER A O 1
ATOM 1573 N N . ARG A 1 188 ? 32.281 -6.286 -44.306 1.00 54.84 188 ARG A N 1
ATOM 1574 C CA . ARG A 1 188 ? 32.859 -5.408 -43.277 1.00 54.84 188 ARG A CA 1
ATOM 1575 C C . ARG A 1 188 ? 33.888 -6.137 -42.408 1.00 54.84 188 ARG A C 1
ATOM 1577 O O . ARG A 1 188 ? 33.869 -6.039 -41.187 1.00 54.84 188 ARG A O 1
ATOM 1584 N N . LYS A 1 189 ? 34.862 -6.809 -43.026 1.00 54.16 189 LYS A N 1
ATOM 1585 C CA . LYS A 1 189 ? 35.992 -7.455 -42.315 1.00 54.16 189 LYS A CA 1
ATOM 1586 C C . LYS A 1 189 ? 36.923 -6.474 -41.569 1.00 54.16 189 LYS A C 1
ATOM 1588 O O . LYS A 1 189 ? 37.872 -6.909 -40.929 1.00 54.16 189 LYS A O 1
ATOM 1593 N N . GLN A 1 190 ? 36.656 -5.167 -41.644 1.00 54.31 190 GLN A N 1
ATOM 1594 C CA . GLN A 1 190 ? 37.409 -4.095 -40.978 1.00 54.31 190 GLN A CA 1
ATOM 1595 C C . GLN A 1 190 ? 36.527 -3.151 -40.137 1.00 54.31 190 GLN A C 1
ATOM 1597 O O . GLN A 1 190 ? 37.002 -2.099 -39.716 1.00 54.31 190 GLN A O 1
ATOM 1602 N N . ALA A 1 191 ? 35.244 -3.461 -39.905 1.00 58.09 191 ALA A N 1
ATOM 1603 C CA . ALA A 1 191 ? 34.408 -2.572 -39.099 1.00 58.09 191 ALA A CA 1
ATOM 1604 C C . ALA A 1 191 ? 34.814 -2.615 -37.619 1.00 58.09 191 ALA A C 1
ATOM 1606 O O . ALA A 1 191 ? 34.927 -3.680 -37.015 1.00 58.09 191 ALA A O 1
ATOM 1607 N N . PHE A 1 192 ? 35.012 -1.430 -37.043 1.00 65.88 192 PHE A N 1
ATOM 1608 C CA . PHE A 1 192 ? 35.201 -1.246 -35.612 1.00 65.88 192 PHE A CA 1
ATOM 1609 C C . PHE A 1 192 ? 33.904 -1.630 -34.892 1.00 65.88 192 PHE A C 1
ATOM 1611 O O . PHE A 1 192 ? 32.881 -0.964 -35.055 1.00 65.88 192 PHE A O 1
ATOM 1618 N N . TYR A 1 193 ? 33.944 -2.711 -34.113 1.00 70.81 193 TYR A N 1
ATOM 1619 C CA . TYR A 1 193 ? 32.884 -3.029 -33.162 1.00 70.81 193 TYR A CA 1
ATOM 1620 C C . TYR A 1 193 ? 32.761 -1.880 -32.165 1.00 70.81 193 TYR A C 1
ATOM 1622 O O . TYR A 1 193 ? 33.771 -1.392 -31.654 1.00 70.81 193 TYR A O 1
ATOM 1630 N N . LEU A 1 194 ? 31.532 -1.447 -31.886 1.00 75.75 194 LEU A N 1
ATOM 1631 C CA . LEU A 1 194 ? 31.298 -0.459 -30.842 1.00 75.75 194 LEU A CA 1
ATOM 1632 C C . LEU A 1 194 ? 31.312 -1.189 -29.490 1.00 75.75 194 LEU A C 1
ATOM 1634 O O . LEU A 1 194 ? 30.474 -2.078 -29.297 1.00 75.75 194 LEU A O 1
ATOM 1638 N N . PRO A 1 195 ? 32.235 -0.856 -28.567 1.00 83.50 195 PRO A N 1
ATOM 1639 C CA . PRO A 1 195 ? 32.279 -1.498 -27.260 1.00 83.50 195 PRO A CA 1
ATOM 1640 C C . PRO A 1 195 ? 30.942 -1.351 -26.529 1.00 83.50 195 PRO A C 1
ATOM 1642 O O . PRO A 1 195 ? 30.284 -0.307 -26.604 1.00 83.50 195 PRO A O 1
ATOM 1645 N N . LEU A 1 196 ? 30.524 -2.415 -25.842 1.00 81.00 196 LEU A N 1
ATOM 1646 C CA . LEU A 1 196 ? 29.215 -2.499 -25.191 1.00 81.00 196 LEU A CA 1
ATOM 1647 C C . LEU A 1 196 ? 29.006 -1.368 -24.173 1.00 81.00 196 LEU A C 1
ATOM 1649 O O . LEU A 1 196 ? 27.949 -0.754 -24.116 1.00 81.00 196 LEU A O 1
ATOM 1653 N N . ASP A 1 197 ? 30.039 -1.061 -23.410 1.00 83.94 197 ASP A N 1
ATOM 1654 C CA . ASP A 1 197 ? 30.132 0.033 -22.451 1.00 83.94 197 ASP A CA 1
ATOM 1655 C C . ASP A 1 197 ? 29.850 1.407 -23.081 1.00 83.94 197 ASP A C 1
ATOM 1657 O O . ASP A 1 197 ? 29.104 2.204 -22.507 1.00 83.94 197 ASP A O 1
ATOM 1661 N N . ILE A 1 198 ? 30.333 1.659 -24.301 1.00 85.38 198 ILE A N 1
ATOM 1662 C CA . ILE A 1 198 ? 30.035 2.896 -25.037 1.00 85.38 198 ILE A CA 1
ATOM 1663 C C . ILE A 1 198 ? 28.569 2.926 -25.488 1.00 85.38 198 ILE A C 1
ATOM 1665 O O . ILE A 1 198 ? 27.912 3.960 -25.376 1.00 85.38 198 ILE A O 1
ATOM 1669 N N . VAL A 1 199 ? 28.020 1.797 -25.944 1.00 84.12 199 VAL A N 1
ATOM 1670 C CA . VAL A 1 199 ? 26.599 1.687 -26.330 1.00 84.12 199 VAL A CA 1
ATOM 1671 C C . VAL A 1 199 ? 25.686 1.974 -25.141 1.00 84.12 199 VAL A C 1
ATOM 1673 O O . VAL A 1 199 ? 24.727 2.736 -25.268 1.00 84.12 199 VAL A O 1
ATOM 1676 N N . LEU A 1 200 ? 25.990 1.392 -23.980 1.00 84.19 200 LEU A N 1
ATOM 1677 C CA . LEU A 1 200 ? 25.217 1.597 -22.759 1.00 84.19 200 LEU A CA 1
ATOM 1678 C C . LEU A 1 200 ? 25.302 3.051 -22.281 1.00 84.19 200 LEU A C 1
ATOM 1680 O O . LEU A 1 200 ? 24.283 3.622 -21.892 1.00 84.19 200 LEU A O 1
ATOM 1684 N N . LEU A 1 201 ? 26.478 3.683 -22.376 1.00 84.94 201 LEU A N 1
ATOM 1685 C CA . LEU A 1 201 ? 26.645 5.103 -22.059 1.00 84.94 201 LEU A CA 1
ATOM 1686 C C . LEU A 1 201 ? 25.800 5.993 -22.984 1.00 84.94 201 LEU A C 1
ATOM 1688 O O . LEU A 1 201 ? 25.126 6.915 -22.514 1.00 84.94 201 LEU A O 1
ATOM 1692 N N . ILE A 1 202 ? 25.788 5.693 -24.288 1.00 83.88 202 ILE A N 1
ATOM 1693 C CA . ILE A 1 202 ? 24.945 6.392 -25.267 1.00 83.88 202 ILE A CA 1
ATOM 1694 C C . ILE A 1 202 ? 23.467 6.185 -24.929 1.00 83.88 202 ILE A C 1
ATOM 1696 O O . ILE A 1 202 ? 22.712 7.152 -24.932 1.00 83.88 202 ILE A O 1
ATOM 1700 N N . ASN A 1 203 ? 23.044 4.966 -24.588 1.00 83.25 203 ASN A N 1
ATOM 1701 C CA . ASN A 1 203 ? 21.661 4.689 -24.199 1.00 83.25 203 ASN A CA 1
ATOM 1702 C C . ASN A 1 203 ? 21.223 5.483 -22.973 1.00 83.25 203 ASN A C 1
ATOM 1704 O O . ASN A 1 203 ? 20.110 6.002 -22.954 1.00 83.25 203 ASN A O 1
ATOM 1708 N N . GLN A 1 204 ? 22.088 5.603 -21.966 1.00 82.75 204 GLN A N 1
ATOM 1709 C CA . GLN A 1 204 ? 21.801 6.405 -20.777 1.00 82.75 204 GLN A CA 1
ATOM 1710 C C . GLN A 1 204 ? 21.550 7.874 -21.138 1.00 82.75 204 GLN A C 1
ATOM 1712 O O . GLN A 1 204 ? 20.593 8.467 -20.643 1.00 82.75 204 GLN A O 1
ATOM 1717 N N . HIS A 1 205 ? 22.354 8.442 -22.044 1.00 81.75 205 HIS A N 1
ATOM 1718 C CA . HIS A 1 205 ? 22.187 9.823 -22.514 1.00 81.75 205 HIS A CA 1
ATOM 1719 C C . HIS A 1 205 ? 20.983 9.981 -23.444 1.00 81.75 205 HIS A C 1
ATOM 1721 O O . HIS A 1 205 ? 20.306 11.009 -23.430 1.00 81.75 205 HIS A O 1
ATOM 1727 N N . LEU A 1 206 ? 20.692 8.950 -24.236 1.00 79.25 206 LEU A N 1
ATOM 1728 C CA . LEU A 1 206 ? 19.519 8.900 -25.088 1.00 79.25 206 LEU A CA 1
ATOM 1729 C C . LEU A 1 206 ? 18.235 8.667 -24.308 1.00 79.25 206 LEU A C 1
ATOM 1731 O O . LEU A 1 206 ? 17.212 8.886 -24.924 1.00 79.25 206 LEU A O 1
ATOM 1735 N N . GLY A 1 207 ? 18.247 8.244 -23.037 1.00 75.12 207 GLY A N 1
ATOM 1736 C CA . GLY A 1 207 ? 17.080 7.746 -22.289 1.00 75.12 207 GLY A CA 1
ATOM 1737 C C . GLY A 1 207 ? 15.721 8.298 -22.758 1.00 75.12 207 GLY A C 1
ATOM 1738 O O . GLY A 1 207 ? 14.985 7.573 -23.425 1.00 75.12 207 GLY A O 1
ATOM 1739 N N . PRO A 1 208 ? 15.405 9.589 -22.532 1.00 75.44 208 PRO A N 1
ATOM 1740 C CA . PRO A 1 208 ? 14.141 10.202 -22.963 1.00 75.44 208 PRO A CA 1
ATOM 1741 C C . PRO A 1 208 ? 13.946 10.338 -24.486 1.00 75.44 208 PRO A C 1
ATOM 1743 O O . PRO A 1 208 ? 12.838 10.556 -24.947 1.00 75.44 208 PRO A O 1
ATOM 1746 N N . ASN A 1 209 ? 14.989 10.242 -25.287 1.00 80.94 209 ASN A N 1
ATOM 1747 C CA . ASN A 1 209 ? 14.947 10.320 -26.747 1.00 80.94 209 ASN A CA 1
ATOM 1748 C C . ASN A 1 209 ? 14.986 8.937 -27.426 1.00 80.94 209 ASN A C 1
ATOM 1750 O O . ASN A 1 209 ? 14.910 8.859 -28.652 1.00 80.94 209 ASN A O 1
ATOM 1754 N N . ASN A 1 210 ? 15.107 7.840 -26.670 1.00 83.88 210 ASN A N 1
ATOM 1755 C CA . ASN A 1 210 ? 15.008 6.494 -27.221 1.00 83.88 210 ASN A CA 1
ATOM 1756 C C . ASN A 1 210 ? 13.536 6.183 -27.554 1.00 83.88 210 ASN A C 1
ATOM 1758 O O . ASN A 1 210 ? 12.663 6.271 -26.690 1.00 83.88 210 ASN A O 1
ATOM 1762 N N . ILE A 1 211 ? 13.260 5.809 -28.807 1.00 86.56 211 ILE A N 1
ATOM 1763 C CA . ILE A 1 211 ? 11.889 5.577 -29.288 1.00 86.56 211 ILE A CA 1
ATOM 1764 C C . ILE A 1 211 ? 11.177 4.455 -28.522 1.00 86.56 211 ILE A C 1
ATOM 1766 O O . ILE A 1 211 ? 10.013 4.610 -28.171 1.00 86.56 211 ILE A O 1
ATOM 1770 N N . TYR A 1 212 ? 11.887 3.376 -28.185 1.00 88.31 212 TYR A N 1
ATOM 1771 C CA . TYR A 1 212 ? 11.333 2.245 -27.440 1.00 88.31 212 TYR A CA 1
ATOM 1772 C C . TYR A 1 212 ? 11.127 2.589 -25.965 1.00 88.31 212 TYR A C 1
ATOM 1774 O O . TYR A 1 212 ? 10.161 2.142 -25.355 1.00 88.31 212 TYR A O 1
ATOM 1782 N N . TYR A 1 213 ? 11.995 3.433 -25.399 1.00 90.94 213 TYR A N 1
ATOM 1783 C CA . TYR A 1 213 ? 11.787 3.990 -24.063 1.00 90.94 213 TYR A CA 1
ATOM 1784 C C . TYR A 1 213 ? 10.522 4.854 -24.012 1.00 90.94 213 TYR A C 1
ATOM 1786 O O . TYR A 1 213 ? 9.737 4.731 -23.075 1.00 90.94 213 TYR A O 1
ATOM 1794 N N . GLN A 1 214 ? 10.305 5.714 -25.012 1.00 90.56 214 GLN A N 1
ATOM 1795 C CA . GLN A 1 214 ? 9.111 6.560 -25.082 1.00 90.56 214 GLN A CA 1
ATOM 1796 C C . GLN A 1 214 ? 7.839 5.747 -25.327 1.00 90.56 214 GLN A C 1
ATOM 1798 O O . GLN A 1 214 ? 6.856 5.968 -24.629 1.00 90.56 214 GLN A O 1
ATOM 1803 N N . GLU A 1 215 ? 7.876 4.769 -26.235 1.00 92.19 215 GLU A N 1
ATOM 1804 C CA . GLU A 1 215 ? 6.764 3.841 -26.483 1.00 92.19 215 GLU A CA 1
ATOM 1805 C C . GLU A 1 215 ? 6.369 3.108 -25.191 1.00 92.19 215 GLU A C 1
ATOM 1807 O O . GLU A 1 215 ? 5.221 3.206 -24.752 1.00 92.19 215 GLU A O 1
ATOM 1812 N N . ALA A 1 216 ? 7.334 2.476 -24.512 1.00 92.94 216 ALA A N 1
ATOM 1813 C CA . ALA A 1 216 ? 7.089 1.792 -23.245 1.00 92.94 216 ALA A CA 1
ATOM 1814 C C . ALA A 1 216 ? 6.573 2.752 -22.166 1.00 92.94 216 ALA A C 1
ATOM 1816 O O . ALA A 1 216 ? 5.604 2.445 -21.476 1.00 92.94 216 ALA A O 1
ATOM 1817 N N . LYS A 1 217 ? 7.172 3.940 -22.026 1.00 93.19 217 LYS A N 1
ATOM 1818 C CA . LYS A 1 217 ? 6.742 4.937 -21.040 1.00 93.19 217 LYS A CA 1
ATOM 1819 C C . LYS A 1 217 ? 5.305 5.395 -21.283 1.00 93.19 217 LYS A C 1
ATOM 1821 O O . LYS A 1 217 ? 4.549 5.502 -20.321 1.00 93.19 217 LYS A O 1
ATOM 1826 N N . SER A 1 218 ? 4.919 5.647 -22.532 1.00 92.12 218 SER A N 1
ATOM 1827 C CA . SER A 1 218 ? 3.547 6.021 -22.879 1.00 92.12 218 SER A CA 1
ATOM 1828 C C . SER A 1 218 ? 2.557 4.904 -22.559 1.00 92.12 218 SER A C 1
ATOM 1830 O O . SER A 1 218 ? 1.529 5.182 -21.952 1.00 92.12 218 SER A O 1
ATOM 1832 N N . LEU A 1 219 ? 2.878 3.648 -22.883 1.00 92.62 219 LEU A N 1
ATOM 1833 C CA . LEU A 1 219 ? 2.028 2.498 -22.553 1.00 92.62 219 LEU A CA 1
ATOM 1834 C C . LEU A 1 219 ? 1.877 2.316 -21.036 1.00 92.62 219 LEU A C 1
ATOM 1836 O O . LEU A 1 219 ? 0.765 2.195 -20.535 1.00 92.62 219 LEU A O 1
ATOM 1840 N N . ILE A 1 220 ? 2.977 2.412 -20.288 1.00 91.56 220 ILE A N 1
ATOM 1841 C CA . ILE A 1 220 ? 2.979 2.365 -18.818 1.00 91.56 220 ILE A CA 1
ATOM 1842 C C . ILE A 1 220 ? 2.108 3.475 -18.213 1.00 91.56 220 ILE A C 1
ATOM 1844 O O . ILE A 1 220 ? 1.435 3.255 -17.212 1.00 91.56 220 ILE A O 1
ATOM 1848 N N . GLN A 1 221 ? 2.112 4.675 -18.798 1.00 88.94 221 GLN A N 1
ATOM 1849 C CA . GLN A 1 221 ? 1.298 5.797 -18.319 1.00 88.94 221 GLN A CA 1
ATOM 1850 C C . GLN A 1 221 ? -0.202 5.625 -18.586 1.00 88.94 221 GLN A C 1
ATOM 1852 O O . GLN A 1 221 ? -1.003 6.274 -17.914 1.00 88.94 221 GLN A O 1
ATOM 1857 N N . LEU A 1 222 ? -0.582 4.781 -19.550 1.00 89.50 222 LEU A N 1
ATOM 1858 C CA . LEU A 1 222 ? -1.979 4.432 -19.815 1.00 89.50 222 LEU A CA 1
ATOM 1859 C C . LEU A 1 222 ? -2.506 3.374 -18.841 1.00 89.50 222 LEU A C 1
ATOM 1861 O O . LEU A 1 222 ? -3.718 3.286 -18.639 1.00 89.50 222 LEU A O 1
ATOM 1865 N N . GLU A 1 223 ? -1.617 2.597 -18.221 1.00 90.50 223 GLU A N 1
ATOM 1866 C CA . GLU A 1 223 ? -2.006 1.599 -17.235 1.00 90.50 223 GLU A CA 1
ATOM 1867 C C . GLU A 1 223 ? -2.570 2.244 -15.969 1.00 90.50 223 GLU A C 1
ATOM 1869 O O . GLU A 1 223 ? -2.069 3.242 -15.434 1.00 90.50 223 GLU A O 1
ATOM 1874 N N . ARG A 1 224 ? -3.632 1.630 -15.446 1.00 86.94 224 ARG A N 1
ATOM 1875 C CA . ARG A 1 224 ? -4.250 2.087 -14.206 1.00 86.94 224 ARG A CA 1
ATOM 1876 C C . ARG A 1 224 ? -3.306 1.821 -13.038 1.00 86.94 224 ARG A C 1
ATOM 1878 O O . ARG A 1 224 ? -2.875 0.691 -12.821 1.00 86.94 224 ARG A O 1
ATOM 1885 N N . TRP A 1 225 ? -3.056 2.855 -12.238 1.00 83.94 225 TRP A N 1
ATOM 1886 C CA . TRP A 1 225 ? -2.257 2.717 -11.025 1.00 83.94 225 TRP A CA 1
ATOM 1887 C C . TRP A 1 225 ? -2.953 1.788 -10.021 1.00 83.94 225 TRP A C 1
ATOM 1889 O O . TRP A 1 225 ? -4.160 1.938 -9.793 1.00 83.94 225 TRP A O 1
ATOM 1899 N N . PRO A 1 226 ? -2.212 0.847 -9.411 1.00 84.38 226 PRO A N 1
ATOM 1900 C CA . PRO A 1 226 ? -2.767 -0.045 -8.410 1.00 84.38 226 PRO A CA 1
ATOM 1901 C C . PRO A 1 226 ? -3.120 0.744 -7.149 1.00 84.38 226 PRO A C 1
ATOM 1903 O O . PRO A 1 226 ? -2.468 1.730 -6.811 1.00 84.38 226 PRO A O 1
ATOM 1906 N N . THR A 1 227 ? -4.145 0.294 -6.437 1.00 75.12 227 THR A N 1
ATO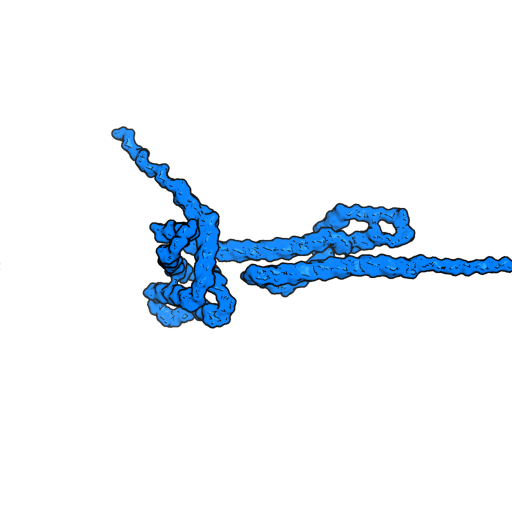M 1907 C CA . THR A 1 227 ? -4.588 0.891 -5.166 1.00 75.12 227 THR A CA 1
ATOM 1908 C C . THR A 1 227 ? -4.229 0.041 -3.949 1.00 75.12 227 THR A C 1
ATOM 1910 O O . THR A 1 227 ? -4.272 0.525 -2.823 1.00 75.12 227 THR A O 1
ATOM 1913 N N . ASN A 1 228 ? -3.853 -1.220 -4.167 1.00 76.25 228 ASN A N 1
ATOM 1914 C CA . ASN A 1 228 ? -3.508 -2.185 -3.127 1.00 76.25 228 ASN A CA 1
ATOM 1915 C C . ASN A 1 228 ? -2.423 -3.160 -3.616 1.00 76.25 228 ASN A C 1
ATOM 1917 O O . ASN A 1 228 ? -2.075 -3.192 -4.798 1.00 76.25 228 ASN A O 1
ATOM 1921 N N . GLU A 1 229 ? -1.884 -3.975 -2.708 1.00 79.56 229 GLU A N 1
ATOM 1922 C CA . GLU A 1 229 ? -0.757 -4.867 -3.011 1.00 79.56 229 GLU A CA 1
ATOM 1923 C C . GLU A 1 229 ? -1.100 -5.961 -4.037 1.00 79.56 229 GLU A C 1
ATOM 1925 O O . GLU A 1 229 ? -0.248 -6.338 -4.838 1.00 79.56 229 GLU A O 1
ATOM 1930 N N . ASN A 1 230 ? -2.338 -6.458 -4.059 1.00 77.06 230 ASN A N 1
ATOM 1931 C CA . ASN A 1 230 ? -2.740 -7.488 -5.019 1.00 77.06 230 ASN A CA 1
ATOM 1932 C C . ASN A 1 230 ? -2.815 -6.916 -6.446 1.00 77.06 230 ASN A C 1
ATOM 1934 O O . ASN A 1 230 ? -2.267 -7.482 -7.397 1.00 77.06 230 ASN A O 1
ATOM 1938 N N . GLU A 1 231 ? -3.418 -5.731 -6.582 1.00 83.81 231 GLU A N 1
ATOM 1939 C CA . GLU A 1 231 ? -3.379 -4.959 -7.825 1.00 83.81 231 GLU A CA 1
ATOM 1940 C C . GLU A 1 231 ? -1.939 -4.625 -8.219 1.00 83.81 231 GLU A C 1
ATOM 1942 O O . GLU A 1 231 ? -1.606 -4.700 -9.396 1.00 83.81 231 GLU A O 1
ATOM 1947 N N . PHE A 1 232 ? -1.060 -4.328 -7.256 1.00 88.12 232 PHE A N 1
ATOM 1948 C CA . PHE A 1 232 ? 0.350 -4.050 -7.528 1.00 88.12 232 PHE A CA 1
ATOM 1949 C C . PHE A 1 232 ? 1.083 -5.245 -8.146 1.00 88.12 232 PHE A C 1
ATOM 1951 O O . PHE A 1 232 ? 1.875 -5.055 -9.068 1.00 88.12 232 PHE A O 1
ATOM 1958 N N . GLN A 1 233 ? 0.819 -6.475 -7.695 1.00 89.00 233 GLN A N 1
ATOM 1959 C CA . GLN A 1 233 ? 1.425 -7.663 -8.308 1.00 89.00 233 GLN A CA 1
ATOM 1960 C C . GLN A 1 233 ? 0.941 -7.871 -9.746 1.00 89.00 233 GLN A C 1
ATOM 1962 O O . GLN A 1 233 ? 1.746 -8.162 -10.628 1.00 89.00 233 GLN A O 1
ATOM 1967 N N . THR A 1 234 ? -0.351 -7.654 -10.000 1.00 90.50 234 THR A N 1
ATOM 1968 C CA . THR A 1 234 ? -0.915 -7.717 -11.358 1.00 90.50 234 THR A CA 1
ATOM 1969 C C . THR A 1 234 ? -0.308 -6.631 -12.246 1.00 90.50 234 THR A C 1
ATOM 1971 O O . THR A 1 234 ? 0.198 -6.916 -13.329 1.00 90.50 234 THR A O 1
ATOM 1974 N N . TYR A 1 235 ? -0.268 -5.398 -11.742 1.00 93.75 235 TYR A N 1
ATOM 1975 C CA . TYR A 1 235 ? 0.345 -4.251 -12.399 1.00 93.75 235 TYR A CA 1
ATOM 1976 C C . TYR A 1 235 ? 1.808 -4.536 -12.754 1.00 93.75 235 TYR A C 1
ATOM 1978 O O . TYR A 1 235 ? 2.224 -4.323 -13.887 1.00 93.75 235 TYR A O 1
ATOM 1986 N N . LYS A 1 236 ? 2.584 -5.113 -11.830 1.00 95.62 236 LYS A N 1
ATOM 1987 C CA . LYS A 1 236 ? 3.972 -5.515 -12.077 1.00 95.62 236 LYS A CA 1
ATOM 1988 C C . LYS A 1 236 ? 4.112 -6.454 -13.271 1.00 95.62 236 LYS A C 1
ATOM 1990 O O . LYS A 1 236 ? 4.998 -6.231 -14.091 1.00 95.62 236 LYS A O 1
ATOM 1995 N N . VAL A 1 237 ? 3.244 -7.457 -13.390 1.00 95.44 237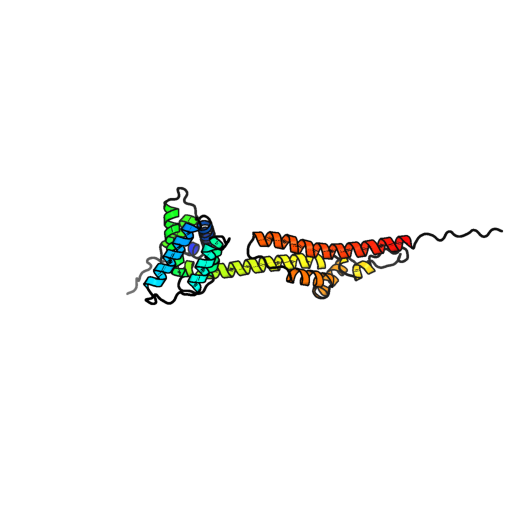 VAL A N 1
ATOM 1996 C CA . VAL A 1 237 ? 3.241 -8.370 -14.543 1.00 95.44 237 VAL A CA 1
ATOM 1997 C C . VAL A 1 237 ? 2.954 -7.609 -15.840 1.00 95.44 237 VAL A C 1
ATOM 1999 O O . VAL A 1 237 ? 3.693 -7.783 -16.807 1.00 95.44 237 VAL A O 1
ATOM 2002 N N . CYS A 1 238 ? 1.953 -6.724 -15.854 1.00 95.38 238 CYS A N 1
ATOM 2003 C CA . CYS A 1 238 ? 1.611 -5.923 -17.035 1.00 95.38 238 CYS A CA 1
ATOM 2004 C C . CYS A 1 238 ? 2.766 -5.016 -17.484 1.00 95.38 238 CYS A C 1
ATOM 2006 O O . CYS A 1 238 ? 3.144 -5.025 -18.653 1.00 95.38 238 CYS A O 1
ATOM 2008 N N . ILE A 1 239 ? 3.378 -4.273 -16.556 1.00 95.62 239 ILE A N 1
ATOM 2009 C CA . ILE A 1 239 ? 4.500 -3.375 -16.869 1.00 95.62 239 ILE A CA 1
ATOM 2010 C C . ILE A 1 239 ? 5.711 -4.152 -17.384 1.00 95.62 239 ILE A C 1
ATOM 2012 O O . ILE A 1 239 ? 6.366 -3.715 -18.330 1.00 95.62 239 ILE A O 1
ATOM 2016 N N . THR A 1 240 ? 6.005 -5.310 -16.789 1.00 95.94 240 THR A N 1
ATOM 2017 C CA . THR A 1 240 ? 7.058 -6.194 -17.293 1.00 95.94 240 THR A CA 1
ATOM 2018 C C . THR A 1 240 ? 6.748 -6.670 -18.711 1.00 95.94 240 THR A C 1
ATOM 2020 O O . THR A 1 240 ? 7.632 -6.587 -19.558 1.00 95.94 240 THR A O 1
ATOM 2023 N N . ALA A 1 241 ? 5.508 -7.073 -19.002 1.00 95.88 241 ALA A N 1
ATOM 2024 C CA . ALA A 1 241 ? 5.108 -7.515 -20.337 1.00 95.88 241 ALA A CA 1
ATOM 2025 C C . ALA A 1 241 ? 5.254 -6.409 -21.398 1.00 95.88 241 ALA A C 1
ATOM 2027 O O . ALA A 1 241 ? 5.813 -6.671 -22.458 1.00 95.88 241 ALA A O 1
ATOM 2028 N N . ILE A 1 242 ? 4.836 -5.173 -21.093 1.00 95.75 242 ILE A N 1
ATOM 2029 C CA . ILE A 1 242 ? 5.003 -4.008 -21.983 1.00 95.75 242 ILE A CA 1
ATOM 2030 C C . ILE A 1 242 ? 6.480 -3.803 -22.337 1.00 95.75 242 ILE A C 1
ATOM 2032 O O . ILE A 1 242 ? 6.847 -3.655 -23.502 1.00 95.75 242 ILE A O 1
ATOM 2036 N N . VAL A 1 243 ? 7.349 -3.800 -21.324 1.00 94.50 243 VAL A N 1
ATOM 2037 C CA . VAL A 1 243 ? 8.785 -3.587 -21.530 1.00 94.50 243 VAL A CA 1
ATOM 2038 C C . VAL A 1 243 ? 9.422 -4.748 -22.292 1.00 94.50 243 VAL A C 1
ATOM 2040 O O . VAL A 1 243 ? 10.226 -4.513 -23.196 1.00 94.50 243 VAL A O 1
ATOM 2043 N N . ASP A 1 244 ? 9.057 -5.986 -21.963 1.00 95.06 244 ASP A N 1
ATOM 2044 C CA . ASP A 1 244 ? 9.560 -7.175 -22.646 1.00 95.06 244 ASP A CA 1
ATOM 2045 C C . ASP A 1 244 ? 9.115 -7.203 -24.117 1.00 95.06 244 ASP A C 1
ATOM 2047 O O . ASP A 1 244 ? 9.908 -7.563 -24.984 1.00 95.06 244 ASP A O 1
ATOM 2051 N N . GLU A 1 245 ? 7.892 -6.767 -24.434 1.00 94.00 245 GLU A N 1
ATOM 2052 C CA . GLU A 1 245 ? 7.416 -6.623 -25.813 1.00 94.00 245 GLU A CA 1
ATOM 2053 C C . GLU A 1 245 ? 8.275 -5.624 -26.600 1.00 94.00 245 GLU A C 1
ATOM 2055 O O . GLU A 1 245 ? 8.749 -5.947 -27.694 1.00 94.00 245 GLU A O 1
ATOM 2060 N N . CYS A 1 246 ? 8.557 -4.449 -26.027 1.00 90.62 246 CYS A N 1
ATOM 2061 C CA . CYS A 1 246 ? 9.440 -3.462 -26.648 1.00 90.62 246 CYS A CA 1
ATOM 2062 C C . CYS A 1 246 ? 10.853 -4.022 -26.890 1.00 90.62 246 CYS A C 1
ATOM 2064 O O . CYS A 1 246 ? 11.405 -3.836 -27.975 1.00 90.62 246 CYS A O 1
ATOM 2066 N N . ILE A 1 247 ? 11.431 -4.741 -25.921 1.00 90.50 247 ILE A N 1
ATOM 2067 C CA . ILE A 1 247 ? 12.747 -5.388 -26.065 1.00 90.50 247 ILE A CA 1
ATOM 2068 C C . ILE A 1 247 ? 12.713 -6.447 -27.176 1.00 90.50 247 ILE A C 1
ATOM 2070 O O . ILE A 1 247 ? 13.559 -6.446 -28.073 1.00 90.50 247 ILE A O 1
ATOM 2074 N N . ASN A 1 248 ? 11.722 -7.336 -27.152 1.00 91.00 248 ASN A N 1
ATOM 2075 C CA . ASN A 1 248 ? 11.622 -8.448 -28.093 1.00 91.00 248 ASN A CA 1
AT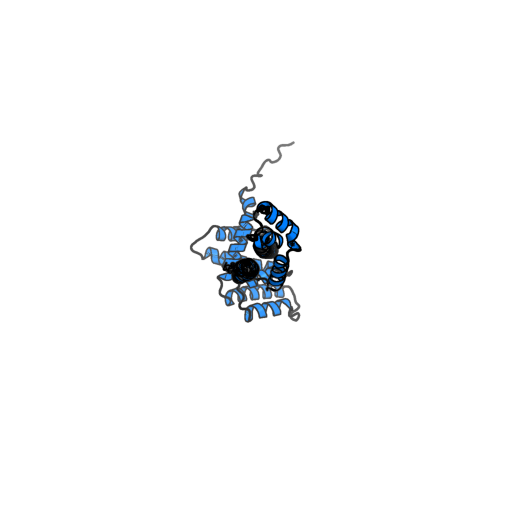OM 2076 C C . ASN A 1 248 ? 11.414 -7.963 -29.529 1.00 91.00 248 ASN A C 1
ATOM 2078 O O . ASN A 1 248 ? 12.063 -8.468 -30.443 1.00 91.00 248 ASN A O 1
ATOM 2082 N N . LYS A 1 249 ? 10.584 -6.934 -29.734 1.00 87.50 249 LYS A N 1
ATOM 2083 C CA . LYS A 1 249 ? 10.371 -6.298 -31.043 1.00 87.50 249 LYS A CA 1
ATOM 2084 C C . LYS A 1 249 ? 11.693 -5.838 -31.662 1.00 87.50 249 LYS A C 1
ATOM 2086 O O . LYS A 1 249 ? 11.939 -6.058 -32.846 1.00 87.50 249 LYS A O 1
ATOM 2091 N N . VAL A 1 250 ? 12.578 -5.258 -30.856 1.00 84.38 250 VAL A N 1
ATOM 2092 C CA . VAL A 1 250 ? 13.903 -4.807 -31.301 1.00 84.38 250 VAL A CA 1
ATOM 2093 C C . VAL A 1 250 ? 14.831 -5.970 -31.633 1.00 84.38 250 VAL A C 1
ATOM 2095 O O . VAL A 1 250 ? 15.516 -5.952 -32.662 1.00 84.38 250 VAL A O 1
ATOM 2098 N N . ILE A 1 251 ? 14.864 -6.983 -30.769 1.00 83.81 251 ILE A N 1
ATOM 2099 C CA . ILE A 1 251 ? 15.701 -8.168 -30.964 1.00 83.81 251 ILE A CA 1
ATOM 2100 C C . ILE A 1 251 ? 15.296 -8.890 -32.255 1.00 83.81 251 ILE A C 1
ATOM 2102 O O . ILE A 1 251 ? 16.159 -9.216 -33.071 1.00 83.81 251 ILE A O 1
ATOM 2106 N N . GLU A 1 252 ? 13.998 -9.077 -32.490 1.00 84.31 252 GLU A N 1
ATOM 2107 C CA . GLU A 1 252 ? 13.481 -9.736 -33.693 1.00 84.31 252 GLU A CA 1
ATOM 2108 C C . GLU A 1 252 ? 13.749 -8.928 -34.969 1.00 84.31 252 GLU A C 1
ATOM 2110 O O . GLU A 1 252 ? 14.177 -9.494 -35.979 1.00 84.31 252 GLU A O 1
ATOM 2115 N N . LEU A 1 253 ? 13.608 -7.597 -34.930 1.00 78.62 253 LEU A N 1
ATOM 2116 C CA . LEU A 1 253 ? 13.999 -6.733 -36.052 1.00 78.62 253 LEU A CA 1
ATOM 2117 C C . LEU A 1 253 ? 15.496 -6.841 -36.365 1.00 78.62 253 LEU A C 1
ATOM 2119 O O . LEU A 1 253 ? 15.890 -6.851 -37.532 1.00 78.62 253 LEU A O 1
ATOM 2123 N N . THR A 1 254 ? 16.332 -6.946 -35.333 1.00 73.56 254 THR A N 1
ATOM 2124 C CA . THR A 1 254 ? 17.783 -7.099 -35.493 1.00 73.56 254 THR A CA 1
ATOM 2125 C C . THR A 1 254 ? 18.126 -8.467 -36.091 1.00 73.56 254 THR A C 1
ATOM 2127 O O . THR A 1 254 ? 18.920 -8.547 -37.027 1.00 73.56 254 THR A O 1
ATOM 2130 N N . ARG A 1 255 ? 17.477 -9.544 -35.627 1.00 74.19 255 ARG A N 1
ATOM 2131 C CA . ARG A 1 255 ? 17.657 -10.915 -36.141 1.00 74.19 255 ARG A CA 1
ATOM 2132 C C . ARG A 1 255 ? 17.174 -11.087 -37.580 1.00 74.19 255 ARG A C 1
ATOM 2134 O O . ARG A 1 255 ? 17.863 -11.716 -38.382 1.00 74.19 255 ARG A O 1
ATOM 2141 N N . THR A 1 256 ? 16.016 -10.527 -37.921 1.00 71.56 256 THR A N 1
ATOM 2142 C CA . THR A 1 256 ? 15.418 -10.662 -39.260 1.00 71.56 256 THR A CA 1
ATOM 2143 C C . THR A 1 256 ? 16.314 -10.038 -40.324 1.00 71.56 256 THR A C 1
ATOM 2145 O O . THR A 1 256 ? 16.643 -10.697 -41.308 1.00 71.56 256 THR A O 1
ATOM 2148 N N . LYS A 1 257 ? 16.827 -8.827 -40.069 1.00 65.62 257 LYS A N 1
ATOM 2149 C CA . LYS A 1 257 ? 17.781 -8.158 -40.966 1.00 65.62 257 LYS A CA 1
ATOM 2150 C C . LYS A 1 257 ? 19.038 -9.011 -41.199 1.00 65.62 257 LYS A C 1
ATOM 2152 O O . LYS A 1 257 ? 19.438 -9.235 -42.345 1.00 65.62 257 LYS A O 1
ATOM 2157 N N . VAL A 1 258 ? 19.610 -9.578 -40.129 1.00 61.66 258 VAL A N 1
ATOM 2158 C CA . VAL A 1 258 ? 20.777 -10.479 -40.219 1.00 61.66 258 VAL A CA 1
ATOM 2159 C C . VAL A 1 258 ? 20.502 -11.688 -41.123 1.00 61.66 258 VAL A C 1
ATOM 2161 O O . VAL A 1 258 ? 21.385 -12.105 -41.872 1.00 61.66 258 VAL A O 1
ATOM 2164 N N . ASN A 1 259 ? 19.292 -12.248 -41.087 1.00 58.94 259 ASN A N 1
ATOM 2165 C CA . ASN A 1 259 ? 18.934 -13.418 -41.890 1.00 58.94 259 ASN A CA 1
ATOM 2166 C C . ASN A 1 259 ? 18.659 -13.082 -43.365 1.00 58.94 259 ASN A C 1
ATOM 2168 O O . ASN A 1 259 ? 19.059 -13.853 -44.237 1.00 58.94 259 ASN A O 1
ATOM 2172 N N . GLU A 1 260 ? 18.034 -11.939 -43.660 1.00 59.84 260 GLU A N 1
ATOM 2173 C CA . GLU A 1 260 ? 17.794 -11.477 -45.038 1.00 59.84 260 GLU A CA 1
ATOM 2174 C C . GLU A 1 260 ? 19.113 -11.248 -45.788 1.00 59.84 260 GLU A C 1
ATOM 2176 O O . GLU A 1 260 ? 19.295 -11.726 -46.905 1.00 59.84 260 GLU A O 1
ATOM 2181 N N . THR A 1 261 ? 20.103 -10.651 -45.124 1.00 54.81 261 THR A N 1
ATOM 2182 C CA . THR A 1 261 ? 21.383 -10.309 -45.775 1.00 54.81 261 THR A CA 1
ATOM 2183 C C . THR A 1 261 ? 22.263 -11.527 -46.068 1.00 54.81 261 THR A C 1
ATOM 2185 O O . THR A 1 261 ? 23.095 -11.491 -46.971 1.00 54.81 261 THR A O 1
ATOM 2188 N N . LYS A 1 262 ? 22.063 -12.643 -45.353 1.00 55.22 262 LYS A N 1
ATOM 2189 C CA . LYS A 1 262 ? 22.717 -13.926 -45.668 1.00 55.22 262 LYS A CA 1
ATOM 2190 C C . LYS A 1 262 ? 22.116 -14.610 -46.897 1.00 55.22 262 LYS A C 1
ATOM 2192 O O . LYS A 1 262 ? 22.800 -15.400 -47.540 1.00 55.22 262 LYS A O 1
ATOM 2197 N N . LYS A 1 263 ? 20.851 -14.327 -47.222 1.00 54.00 263 LYS A N 1
ATOM 2198 C CA . LYS A 1 263 ? 20.145 -14.927 -48.361 1.00 54.00 263 LYS A CA 1
ATOM 2199 C C . LYS A 1 263 ? 20.592 -14.310 -49.692 1.00 54.00 263 LYS A C 1
ATOM 2201 O O . LYS A 1 263 ? 20.719 -15.032 -50.677 1.00 54.00 263 LYS A O 1
ATOM 2206 N N . ASP A 1 264 ? 20.938 -13.024 -49.674 1.00 51.34 264 ASP A N 1
ATOM 2207 C CA . ASP A 1 264 ? 21.454 -12.282 -50.834 1.00 51.34 264 ASP A CA 1
ATOM 2208 C C . ASP A 1 264 ? 22.954 -12.517 -51.102 1.00 51.34 264 ASP A C 1
ATOM 2210 O O . ASP A 1 264 ? 23.466 -12.145 -52.156 1.00 51.34 264 ASP A O 1
ATOM 2214 N N . ALA A 1 265 ? 23.668 -13.176 -50.182 1.00 50.84 265 ALA A N 1
ATOM 2215 C CA . ALA A 1 265 ? 25.083 -13.537 -50.323 1.00 50.84 265 ALA A CA 1
ATOM 2216 C C . ALA A 1 265 ? 25.313 -14.936 -50.947 1.00 50.84 265 ALA A C 1
ATOM 2218 O O . ALA A 1 265 ? 26.412 -15.485 -50.847 1.00 50.84 265 ALA A O 1
ATOM 2219 N N . SER A 1 266 ? 24.296 -15.539 -51.580 1.00 42.19 266 SER A N 1
ATOM 2220 C CA . SER A 1 266 ? 24.444 -16.817 -52.293 1.00 42.19 266 SER A CA 1
ATOM 2221 C C . SER A 1 266 ? 25.369 -16.653 -53.517 1.00 42.19 266 SER A C 1
ATOM 2223 O O . SER A 1 266 ? 25.206 -15.682 -54.261 1.00 42.19 266 SER A O 1
ATOM 2225 N N . PRO A 1 267 ? 26.353 -17.545 -53.755 1.00 48.41 267 PRO A N 1
ATOM 2226 C CA . PRO A 1 267 ? 27.371 -17.310 -54.770 1.00 48.41 267 PRO A CA 1
ATOM 2227 C C . PRO A 1 267 ? 26.767 -17.391 -56.172 1.00 48.41 267 PRO A C 1
ATOM 2229 O O . PRO A 1 267 ? 26.190 -18.411 -56.551 1.00 48.41 267 PRO A O 1
ATOM 2232 N N . TYR A 1 268 ? 26.970 -16.337 -56.966 1.00 47.94 268 TYR A N 1
ATOM 2233 C CA . TYR A 1 268 ? 26.870 -16.417 -58.420 1.00 47.94 268 TYR A CA 1
ATOM 2234 C C . TYR A 1 268 ? 27.736 -17.589 -58.897 1.00 47.94 268 TYR A C 1
ATOM 2236 O O . TYR A 1 268 ? 28.962 -17.554 -58.786 1.00 47.94 268 TYR A O 1
ATOM 2244 N N . VAL A 1 269 ? 27.086 -18.635 -59.407 1.00 46.81 269 VAL A N 1
ATOM 2245 C CA . VAL A 1 269 ? 27.743 -19.753 -60.082 1.00 46.81 269 VAL A CA 1
ATOM 2246 C C . VAL A 1 269 ? 28.378 -19.188 -61.349 1.00 46.81 269 VAL A C 1
ATOM 2248 O O . VAL A 1 269 ? 27.690 -18.849 -62.311 1.00 46.81 269 VAL A O 1
ATOM 2251 N N . SER A 1 270 ? 29.696 -19.024 -61.322 1.00 46.94 270 SER A N 1
ATOM 2252 C CA . SER A 1 270 ? 30.499 -18.627 -62.471 1.00 46.94 270 SER A CA 1
ATOM 2253 C C . SER A 1 270 ? 30.377 -19.697 -63.554 1.00 46.94 270 SER A C 1
ATOM 2255 O O . SER A 1 270 ? 30.847 -20.823 -63.401 1.00 46.94 270 SER A O 1
ATOM 2257 N N . SER A 1 271 ? 29.719 -19.328 -64.652 1.00 44.88 271 SER A N 1
ATOM 2258 C CA . SER A 1 271 ? 29.624 -20.139 -65.862 1.00 44.88 271 SER A CA 1
ATOM 2259 C C . SER A 1 271 ? 31.026 -20.324 -66.466 1.00 44.88 271 SER A C 1
ATOM 2261 O O . SER A 1 271 ? 31.723 -19.324 -66.663 1.00 44.88 271 SER A O 1
ATOM 2263 N N . PRO A 1 272 ? 31.481 -21.558 -66.743 1.00 51.34 272 PRO A N 1
ATOM 2264 C CA . PRO A 1 272 ? 32.789 -21.780 -67.336 1.00 51.34 272 PRO A CA 1
ATOM 2265 C C . PRO A 1 272 ? 32.740 -21.450 -68.833 1.00 51.34 272 PRO A C 1
ATOM 2267 O O . PRO A 1 272 ? 32.007 -22.079 -69.595 1.00 51.34 272 PRO A O 1
ATOM 2270 N N . CYS A 1 273 ? 33.537 -20.470 -69.263 1.00 44.56 273 CYS A N 1
ATOM 2271 C CA . CYS A 1 273 ? 33.843 -20.287 -70.679 1.00 44.56 273 CYS A CA 1
ATOM 2272 C C . CYS A 1 273 ? 34.574 -21.537 -71.193 1.00 44.56 273 CYS A C 1
ATOM 2274 O O . CYS A 1 273 ? 35.646 -21.885 -70.698 1.00 44.56 273 CYS A O 1
ATOM 2276 N N . ALA A 1 274 ? 33.955 -22.211 -72.159 1.00 43.94 274 ALA A N 1
ATOM 2277 C CA . ALA A 1 274 ? 34.538 -23.304 -72.929 1.00 43.94 274 ALA A CA 1
ATOM 2278 C C . ALA A 1 274 ? 35.510 -22.754 -74.005 1.00 43.94 274 ALA A C 1
ATOM 2280 O O . ALA A 1 274 ? 35.363 -21.588 -74.381 1.00 43.94 274 ALA A O 1
ATOM 2281 N N . PRO A 1 275 ? 36.503 -23.558 -74.440 1.00 57.88 275 PRO A N 1
ATOM 2282 C CA . PRO A 1 275 ? 37.675 -23.112 -75.206 1.00 57.88 275 PRO A CA 1
ATOM 2283 C C . PRO A 1 275 ? 37.392 -22.695 -76.653 1.00 57.88 275 PRO A C 1
ATOM 2285 O O . PRO A 1 275 ? 36.448 -23.244 -77.266 1.00 57.88 275 PRO A O 1
#

Radius of gyration: 32.03 Å; chains: 1; bounding box: 68×53×128 Å